Protein AF-0000000087012156 (afdb_homodimer)

Solvent-accessible surface area (backbone atoms only — not comparable to full-atom values): 13997 Å² total; per-residue (Å²): 129,71,68,71,39,79,45,79,26,64,70,59,45,52,51,49,52,50,48,36,59,78,67,62,57,62,62,68,62,81,28,44,45,40,32,32,31,38,58,63,88,65,85,57,46,56,46,69,44,71,67,55,70,70,51,35,71,73,74,39,78,65,60,53,34,34,41,38,32,29,43,91,54,43,68,73,46,50,62,53,53,46,44,36,53,53,50,53,48,51,62,28,49,40,60,83,67,62,77,73,52,59,84,79,46,69,67,59,78,45,41,65,61,53,27,52,57,46,25,66,73,76,89,129,72,68,72,40,78,44,80,24,65,70,58,45,52,50,48,51,51,50,37,62,77,67,63,58,62,62,69,63,82,27,44,45,40,31,32,30,37,59,64,87,66,86,59,47,56,47,68,45,72,65,56,71,70,50,34,71,73,76,40,76,65,60,50,35,34,42,36,34,28,42,90,55,44,70,75,47,50,62,53,53,46,44,36,54,52,51,54,51,50,63,27,49,40,60,83,68,62,78,72,52,58,84,79,46,70,66,58,79,44,42,65,61,52,28,53,58,47,26,67,71,76,89

Foldseek 3Di:
DDDKDKDFDVVLLVLLVLLCVVVVQQADCQQETEMEIEPDPDPDQKAKDADDPVVCVVPNRRHGIYIYGYCVRQVPDDLLVNLLRSLVRVQQAHNVRPHGDDCPPPVVVCSNVSSVVSSVVRD/DDDKDKDFDVVLLVLLVLLCVVVVQQADCQQETEMEIEPDPDPDQKAKDADPPVVCVVPNRRHGIYIYGYCVRQVPDDLLVNLLRSLVRVQQAHNVRPHGDDCPPPVVVCSNVSSVVSSVVRD

pLDDT: mean 94.99, std 5.59, range [52.38, 98.88]

InterPro domains:
  IPR043998 Putative phage metallopeptidase [PF18894] (5-113)

Structure (mmCIF, N/CA/C/O backbone):
data_AF-0000000087012156-model_v1
#
loop_
_entity.id
_entity.type
_entity.pdbx_description
1 polymer Metallopeptidase
#
loop_
_atom_site.group_PDB
_atom_site.id
_atom_site.type_symbol
_atom_site.label_atom_id
_atom_site.label_alt_id
_atom_site.label_comp_id
_atom_site.label_asym_id
_atom_site.label_entity_id
_atom_site.label_seq_id
_atom_site.pdbx_PDB_ins_code
_atom_site.Cartn_x
_atom_site.Cartn_y
_atom_site.Cartn_z
_atom_site.occupancy
_atom_site.B_iso_or_equiv
_atom_site.auth_seq_id
_atom_site.auth_comp_id
_atom_site.auth_asym_id
_atom_site.auth_atom_id
_atom_site.pdbx_PDB_model_num
ATOM 1 N N . MET A 1 1 ? 24 -2.994 2.131 1 52.38 1 MET A N 1
ATOM 2 C CA . MET A 1 1 ? 22.734 -3.707 1.981 1 52.38 1 MET A CA 1
ATOM 3 C C . MET A 1 1 ? 22.25 -3.66 0.535 1 52.38 1 MET A C 1
ATOM 5 O O . MET A 1 1 ? 22.328 -2.615 -0.115 1 52.38 1 MET A O 1
ATOM 9 N N . GLN A 1 2 ? 22.203 -4.797 -0.146 1 73.19 2 GLN A N 1
ATOM 10 C CA . GLN A 1 2 ? 21.906 -4.816 -1.576 1 73.19 2 GLN A CA 1
ATOM 11 C C . GLN A 1 2 ? 20.547 -4.203 -1.869 1 73.19 2 GLN A C 1
ATOM 13 O O . GLN A 1 2 ? 19.609 -4.336 -1.072 1 73.19 2 GLN A O 1
ATOM 18 N N . VAL A 1 3 ? 20.469 -3.248 -2.738 1 87.69 3 VAL A N 1
ATOM 19 C CA . VAL A 1 3 ? 19.297 -2.492 -3.133 1 87.69 3 VAL A CA 1
ATOM 20 C C . VAL A 1 3 ? 18.281 -3.42 -3.814 1 87.69 3 VAL A C 1
ATOM 22 O O . VAL A 1 3 ? 18.672 -4.262 -4.629 1 87.69 3 VAL A O 1
ATOM 25 N N . LEU A 1 4 ? 17 -3.357 -3.424 1 95.19 4 LEU A N 1
ATOM 26 C CA . LEU A 1 4 ? 15.922 -4.125 -4.039 1 95.19 4 LEU A CA 1
ATOM 27 C C . LEU A 1 4 ? 15.844 -3.854 -5.535 1 95.19 4 LEU A C 1
ATOM 29 O O . LEU A 1 4 ? 15.852 -2.695 -5.961 1 95.19 4 LEU A O 1
ATOM 33 N N . GLU A 1 5 ? 15.914 -4.887 -6.297 1 97.81 5 GLU A N 1
ATOM 34 C CA . GLU A 1 5 ? 15.727 -4.816 -7.742 1 97.81 5 GLU A CA 1
ATOM 35 C C . GLU A 1 5 ? 14.414 -5.461 -8.164 1 97.81 5 GLU A C 1
ATOM 37 O O . GLU A 1 5 ? 14.039 -6.516 -7.652 1 97.81 5 GLU A O 1
ATOM 42 N N . LEU A 1 6 ? 13.742 -4.797 -9.117 1 98.25 6 LEU A N 1
ATOM 43 C CA . LEU A 1 6 ? 12.445 -5.293 -9.57 1 98.25 6 LEU A CA 1
ATOM 44 C C . LEU A 1 6 ? 12.422 -5.438 -11.086 1 98.25 6 LEU A C 1
ATOM 46 O O . LEU A 1 6 ? 13.016 -4.621 -11.797 1 98.25 6 LEU A O 1
ATOM 50 N N . GLU A 1 7 ? 11.797 -6.406 -11.578 1 98.5 7 GLU A N 1
ATOM 51 C CA . GLU A 1 7 ? 11.516 -6.578 -13 1 98.5 7 GLU A CA 1
ATOM 52 C C . GLU A 1 7 ? 10.195 -7.305 -13.211 1 98.5 7 GLU A C 1
ATOM 54 O O . GLU A 1 7 ? 9.703 -7.988 -12.312 1 98.5 7 GLU A O 1
ATOM 59 N N . LYS A 1 8 ? 9.625 -7.16 -14.383 1 98.31 8 LYS A N 1
ATOM 60 C CA . LYS A 1 8 ? 8.438 -7.926 -14.742 1 98.31 8 LYS A CA 1
ATOM 61 C C . LYS A 1 8 ? 8.758 -9.414 -14.867 1 98.31 8 LYS A C 1
ATOM 63 O O . LYS A 1 8 ? 9.805 -9.781 -15.414 1 98.31 8 LYS A O 1
ATOM 68 N N . ALA A 1 9 ? 7.871 -10.227 -14.273 1 98.75 9 ALA A N 1
ATOM 69 C CA . ALA A 1 9 ? 8.055 -11.672 -14.344 1 98.75 9 ALA A CA 1
ATOM 70 C C . ALA A 1 9 ? 7.086 -12.305 -15.336 1 98.75 9 ALA A C 1
ATOM 72 O O . ALA A 1 9 ? 6.078 -12.891 -14.938 1 98.75 9 ALA A O 1
ATOM 73 N N . GLU A 1 10 ? 7.48 -12.344 -16.641 1 98.31 10 GLU A N 1
ATOM 74 C CA . GLU A 1 10 ? 6.598 -12.828 -17.688 1 98.31 10 GLU A CA 1
ATOM 75 C C . GLU A 1 10 ? 6.367 -14.328 -17.578 1 98.31 10 GLU A C 1
ATOM 77 O O . GLU A 1 10 ? 5.273 -14.82 -17.859 1 98.31 10 GLU A O 1
ATOM 82 N N . ASP A 1 11 ? 7.402 -15.039 -17.156 1 98.38 11 ASP A N 1
ATOM 83 C CA . ASP A 1 11 ? 7.262 -16.484 -16.984 1 98.38 11 ASP A CA 1
ATOM 84 C C . ASP A 1 11 ? 6.23 -16.812 -15.906 1 98.38 11 ASP A C 1
ATOM 86 O O . ASP A 1 11 ? 5.449 -17.75 -16.062 1 98.38 11 ASP A O 1
ATOM 90 N N . VAL A 1 12 ? 6.262 -16.047 -14.82 1 98.75 12 VAL A N 1
ATOM 91 C CA . VAL A 1 12 ? 5.316 -16.25 -13.727 1 98.75 12 VAL A CA 1
ATOM 92 C C . VAL A 1 12 ? 3.9 -15.922 -14.203 1 98.75 12 VAL A C 1
ATOM 94 O O . VAL A 1 12 ? 2.953 -16.641 -13.883 1 98.75 12 VAL A O 1
ATOM 97 N N . LYS A 1 13 ? 3.77 -14.859 -14.969 1 98.69 13 LYS A N 1
ATOM 98 C CA . LYS A 1 13 ? 2.475 -14.5 -15.531 1 98.69 13 LYS A CA 1
ATOM 99 C C . LYS A 1 13 ? 1.915 -15.633 -16.391 1 98.69 13 LYS A C 1
ATOM 101 O O . LYS A 1 13 ? 0.739 -15.984 -16.281 1 98.69 13 LYS A O 1
ATOM 106 N N . GLU A 1 14 ? 2.734 -16.188 -17.219 1 98.5 14 GLU A N 1
ATOM 107 C CA . GLU A 1 14 ? 2.307 -17.266 -18.109 1 98.5 14 GLU A CA 1
ATOM 108 C C . GLU A 1 14 ? 1.862 -18.484 -17.297 1 98.5 14 GLU A C 1
ATOM 110 O O . GLU A 1 14 ? 0.838 -19.094 -17.609 1 98.5 14 GLU A O 1
ATOM 115 N N . LEU A 1 15 ? 2.66 -18.812 -16.312 1 98.62 15 LEU A N 1
ATOM 116 C CA . LEU A 1 15 ? 2.293 -19.938 -15.461 1 98.62 15 LEU A CA 1
ATOM 117 C C . LEU A 1 15 ? 0.957 -19.688 -14.773 1 98.62 15 LEU A C 1
ATOM 119 O O . LEU A 1 15 ? 0.098 -20.562 -14.719 1 98.62 15 LEU A O 1
ATOM 123 N N . ALA A 1 16 ? 0.797 -18.484 -14.234 1 98.69 16 ALA A N 1
ATOM 124 C CA . ALA A 1 16 ? -0.447 -18.109 -13.57 1 98.69 16 ALA A CA 1
ATOM 125 C C . ALA A 1 16 ? -1.637 -18.234 -14.516 1 98.69 16 ALA A C 1
ATOM 127 O O . ALA A 1 16 ? -2.719 -18.672 -14.109 1 98.69 16 ALA A O 1
ATOM 128 N N . LEU A 1 17 ? -1.42 -17.812 -15.758 1 98.31 17 LEU A N 1
ATOM 129 C CA . LEU A 1 17 ? -2.465 -17.891 -16.766 1 98.31 17 LEU A CA 1
ATOM 130 C C . LEU A 1 17 ? -2.91 -19.344 -16.969 1 98.31 17 LEU A C 1
ATOM 132 O O . LEU A 1 17 ? -4.109 -19.625 -16.969 1 98.31 17 LEU A O 1
ATOM 136 N N . ARG A 1 18 ? -1.982 -20.25 -17.094 1 98.25 18 ARG A N 1
ATOM 137 C CA . ARG A 1 18 ? -2.293 -21.672 -17.297 1 98.25 18 ARG A CA 1
ATOM 138 C C . ARG A 1 18 ? -2.992 -22.25 -16.078 1 98.25 18 ARG A C 1
ATOM 140 O O . ARG A 1 18 ? -3.961 -23 -16.203 1 98.25 18 ARG A O 1
ATOM 147 N N . ILE A 1 19 ? -2.516 -21.875 -14.93 1 98.19 19 ILE A N 1
ATOM 148 C CA . ILE A 1 19 ? -3.121 -22.359 -13.695 1 98.19 19 ILE A CA 1
ATOM 149 C C . ILE A 1 19 ? -4.566 -21.891 -13.602 1 98.19 19 ILE A C 1
ATOM 151 O O . ILE A 1 19 ? -5.473 -22.672 -13.297 1 98.19 19 ILE A O 1
ATOM 155 N N . ASN A 1 20 ? -4.719 -20.625 -13.812 1 97.69 20 ASN A N 1
ATOM 156 C CA . ASN A 1 20 ? -6.047 -20.031 -13.789 1 97.69 20 ASN A CA 1
ATOM 157 C C . ASN A 1 20 ? -7.004 -20.734 -14.742 1 97.69 20 ASN A C 1
ATOM 159 O O . ASN A 1 20 ? -8.156 -21 -14.391 1 97.69 20 ASN A O 1
ATOM 163 N N . GLU A 1 21 ? -6.543 -21.094 -15.938 1 97.06 21 GLU A N 1
ATOM 164 C CA . GLU A 1 21 ? -7.336 -21.766 -16.953 1 97.06 21 GLU A CA 1
ATOM 165 C C . GLU A 1 21 ? -7.656 -23.203 -16.547 1 97.06 21 GLU A C 1
ATOM 167 O O . GLU A 1 21 ? -8.812 -23.625 -16.594 1 97.06 21 GLU A O 1
ATOM 172 N N . GLU A 1 22 ? -6.656 -23.922 -16.156 1 96.75 22 GLU A N 1
ATOM 173 C CA . GLU A 1 22 ? -6.812 -25.344 -15.82 1 96.75 22 GLU A CA 1
ATOM 174 C C . GLU A 1 22 ? -7.719 -25.531 -14.609 1 96.75 22 GLU A C 1
ATOM 176 O O . GLU A 1 22 ? -8.445 -26.516 -14.516 1 96.75 22 GLU A O 1
ATOM 181 N N . THR A 1 23 ? -7.691 -24.562 -13.688 1 95.56 23 THR A N 1
ATOM 182 C CA . THR A 1 23 ? -8.453 -24.719 -12.445 1 95.56 23 THR A CA 1
ATOM 183 C C . THR A 1 23 ? -9.766 -23.938 -12.523 1 95.56 23 THR A C 1
ATOM 185 O O . THR A 1 23 ? -10.594 -24.031 -11.617 1 95.56 23 THR A O 1
ATOM 188 N N . ASN A 1 24 ? -9.938 -23.078 -13.508 1 94.62 24 ASN A N 1
ATOM 189 C CA . ASN A 1 24 ? -11.117 -22.234 -13.672 1 94.62 24 ASN A CA 1
ATOM 190 C C . ASN A 1 24 ? -11.328 -21.328 -12.461 1 94.62 24 ASN A C 1
ATOM 192 O O . ASN A 1 24 ? -12.438 -21.25 -11.93 1 94.62 24 ASN A O 1
ATOM 196 N N . MET A 1 25 ? -10.305 -20.734 -12.039 1 93.44 25 MET A N 1
ATOM 197 C CA . MET A 1 25 ? -10.375 -19.875 -10.867 1 93.44 25 MET A CA 1
ATOM 198 C C . MET A 1 25 ? -11.156 -18.594 -11.164 1 93.44 25 MET A C 1
ATOM 200 O O . MET A 1 25 ? -11.711 -17.969 -10.258 1 93.44 25 MET A O 1
ATOM 204 N N . GLY A 1 26 ? -11.117 -18.156 -12.344 1 95.31 26 GLY A N 1
ATOM 205 C CA . GLY A 1 26 ? -11.898 -17 -12.734 1 95.31 26 GLY A CA 1
ATOM 206 C C . GLY A 1 26 ? -11.258 -15.68 -12.344 1 95.31 26 GLY A C 1
ATOM 207 O O . GLY A 1 26 ? -11.938 -14.664 -12.195 1 95.31 26 GLY A O 1
ATOM 208 N N . ILE A 1 27 ? -9.984 -15.648 -12.148 1 95.75 27 ILE A N 1
ATOM 209 C CA . ILE A 1 27 ? -9.25 -14.453 -11.75 1 95.75 27 ILE A CA 1
ATOM 210 C C . ILE A 1 27 ? -8.93 -13.609 -12.984 1 95.75 27 ILE A C 1
ATOM 212 O O . ILE A 1 27 ? -8.5 -14.148 -14.016 1 95.75 27 ILE A O 1
ATOM 216 N N . ASP A 1 28 ? -9.242 -12.352 -12.906 1 96.56 28 ASP A N 1
ATOM 217 C CA . ASP A 1 28 ? -8.859 -11.438 -13.977 1 96.56 28 ASP A CA 1
ATOM 218 C C . ASP A 1 28 ? -7.375 -11.078 -13.883 1 96.56 28 ASP A C 1
ATOM 220 O O . ASP A 1 28 ? -7.004 -10.141 -13.18 1 96.56 28 ASP A O 1
ATOM 224 N N . LEU A 1 29 ? -6.555 -11.742 -14.625 1 97.25 29 LEU A N 1
ATOM 225 C CA . LEU A 1 29 ? -5.105 -11.602 -14.523 1 97.25 29 LEU A CA 1
ATOM 226 C C . LEU A 1 29 ? -4.66 -10.242 -15.062 1 97.25 29 LEU A C 1
ATOM 228 O O . LEU A 1 29 ? -3.533 -9.812 -14.812 1 97.25 29 LEU A O 1
ATOM 232 N N . ASN A 1 30 ? -5.551 -9.539 -15.773 1 95.88 30 ASN A N 1
ATOM 233 C CA . ASN A 1 30 ? -5.211 -8.219 -16.281 1 95.88 30 ASN A CA 1
ATOM 234 C C . ASN A 1 30 ? -5.109 -7.195 -15.156 1 95.88 30 ASN A C 1
ATOM 236 O O . ASN A 1 30 ? -4.551 -6.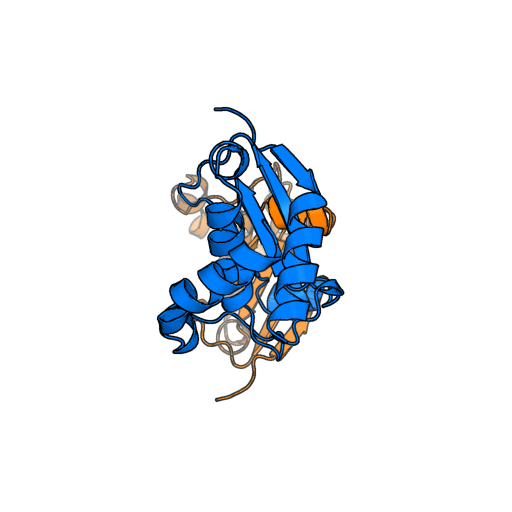113 -15.336 1 95.88 30 ASN A O 1
ATOM 240 N N . LYS A 1 31 ? -5.609 -7.539 -14.008 1 96.38 31 LYS A N 1
ATOM 241 C CA . LYS A 1 31 ? -5.574 -6.648 -12.852 1 96.38 31 LYS A CA 1
ATOM 242 C C . LYS A 1 31 ? -4.414 -7 -11.922 1 96.38 31 LYS A C 1
ATOM 244 O O . LYS A 1 31 ? -4.336 -6.492 -10.805 1 96.38 31 LYS A O 1
ATOM 249 N N . ILE A 1 32 ? -3.586 -7.906 -12.359 1 97.88 32 ILE A N 1
ATOM 250 C CA . ILE A 1 32 ? -2.459 -8.375 -11.562 1 97.88 32 ILE A CA 1
ATOM 251 C C . ILE A 1 32 ? -1.153 -8.109 -12.305 1 97.88 32 ILE A C 1
ATOM 253 O O . ILE A 1 32 ? -1.031 -8.438 -13.492 1 97.88 32 ILE A O 1
ATOM 257 N N . VAL A 1 33 ? -0.257 -7.527 -11.633 1 98.5 33 VAL A N 1
ATOM 258 C CA . VAL A 1 33 ? 1.096 -7.418 -12.172 1 98.5 33 VAL A CA 1
ATOM 259 C C . VAL A 1 33 ? 2 -8.453 -11.508 1 98.5 33 VAL A C 1
ATOM 261 O O . VAL A 1 33 ? 1.937 -8.664 -10.297 1 98.5 33 VAL A O 1
ATOM 264 N N . PHE A 1 34 ? 2.781 -9.109 -12.289 1 98.88 34 PHE A N 1
ATOM 265 C CA . PHE A 1 34 ? 3.713 -10.117 -11.781 1 98.88 34 PHE A CA 1
ATOM 266 C C . PHE A 1 34 ? 5.141 -9.57 -11.781 1 98.88 34 PHE A C 1
ATOM 268 O O . PHE A 1 34 ? 5.648 -9.141 -12.82 1 98.88 34 PHE A O 1
ATOM 275 N N . LEU A 1 35 ? 5.73 -9.641 -10.594 1 98.88 35 LEU A N 1
ATOM 276 C CA . LEU A 1 35 ? 7.07 -9.086 -10.453 1 98.88 35 LEU A CA 1
ATOM 277 C C . LEU A 1 35 ? 8.039 -10.133 -9.906 1 98.88 35 LEU A C 1
ATOM 279 O O . LEU A 1 35 ? 7.629 -11.055 -9.203 1 98.88 35 LEU A O 1
ATOM 283 N N . ARG A 1 36 ? 9.297 -9.953 -10.336 1 98.81 36 ARG A N 1
ATOM 284 C CA . ARG A 1 36 ? 10.43 -10.672 -9.773 1 98.81 36 ARG A CA 1
ATOM 285 C C . ARG A 1 36 ? 11.375 -9.719 -9.047 1 98.81 36 ARG A C 1
ATOM 287 O O . ARG A 1 36 ? 11.719 -8.664 -9.562 1 98.81 36 ARG A O 1
ATOM 294 N N . SER A 1 37 ? 11.641 -10.031 -7.816 1 98.31 37 SER A N 1
ATOM 295 C CA . SER A 1 37 ? 12.539 -9.172 -7.051 1 98.31 37 SER A CA 1
ATOM 296 C C . SER A 1 37 ? 13.867 -9.867 -6.77 1 98.31 37 SER A C 1
ATOM 298 O O . SER A 1 37 ? 13.914 -11.094 -6.641 1 98.31 37 SER A O 1
ATOM 300 N N . LYS A 1 38 ? 14.93 -9.07 -6.691 1 98 38 LYS A N 1
ATOM 301 C CA . LYS A 1 38 ? 16.266 -9.477 -6.25 1 98 38 LYS A CA 1
ATOM 302 C C . LYS A 1 38 ? 16.734 -8.641 -5.062 1 98 38 LYS A C 1
ATOM 304 O O . LYS A 1 38 ? 16.438 -7.449 -4.984 1 98 38 LYS A O 1
ATOM 309 N N . ASN A 1 39 ? 17.422 -9.227 -4.164 1 96.88 39 ASN A N 1
ATOM 310 C CA . ASN A 1 39 ? 17.938 -8.57 -2.967 1 96.88 39 ASN A CA 1
ATOM 311 C C . ASN A 1 39 ? 16.797 -8.133 -2.041 1 96.88 39 ASN A C 1
ATOM 313 O O . ASN A 1 39 ? 16.859 -7.055 -1.45 1 96.88 39 ASN A O 1
ATOM 317 N N . SER A 1 40 ? 15.727 -8.984 -2.1 1 94.88 40 SER A N 1
ATOM 318 C CA . SER A 1 40 ? 14.609 -8.734 -1.191 1 94.88 40 SER A CA 1
ATOM 319 C C . SER A 1 40 ? 14.938 -9.203 0.224 1 94.88 40 SER A C 1
ATOM 321 O O . SER A 1 40 ? 15.602 -10.227 0.41 1 94.88 40 SER A O 1
ATOM 323 N N . LYS A 1 41 ? 14.445 -8.508 1.179 1 92.81 41 LYS A N 1
ATOM 324 C CA . LYS A 1 41 ? 14.695 -8.836 2.578 1 92.81 41 LYS A CA 1
ATOM 325 C C . LYS A 1 41 ? 13.625 -9.789 3.115 1 92.81 41 LYS A C 1
ATOM 327 O O . LYS A 1 41 ? 13.766 -10.32 4.219 1 92.81 41 LYS A O 1
ATOM 332 N N . THR A 1 42 ? 12.617 -10.062 2.316 1 94.25 42 THR A N 1
ATOM 333 C CA . THR A 1 42 ? 11.531 -10.93 2.777 1 94.25 42 THR A CA 1
ATOM 334 C C . THR A 1 42 ? 11.977 -12.391 2.803 1 94.25 42 THR A C 1
ATOM 336 O O . THR A 1 42 ? 12.812 -12.805 1.999 1 94.25 42 THR A O 1
ATOM 339 N N . THR A 1 43 ? 11.344 -13.055 3.727 1 96.25 43 THR A N 1
ATOM 340 C CA . THR A 1 43 ? 11.641 -14.477 3.809 1 96.25 43 THR A CA 1
ATOM 341 C C . THR A 1 43 ? 10.688 -15.281 2.932 1 96.25 43 THR A C 1
ATOM 343 O O . THR A 1 43 ? 10.922 -16.469 2.668 1 96.25 43 THR A O 1
ATOM 346 N N . ALA A 1 44 ? 9.703 -14.695 2.412 1 97.25 44 ALA A N 1
ATOM 347 C CA . ALA A 1 44 ? 8.719 -15.398 1.588 1 97.25 44 ALA A CA 1
ATOM 348 C C . ALA A 1 44 ? 9.305 -15.758 0.224 1 97.25 44 ALA A C 1
ATOM 350 O O . ALA A 1 44 ? 10.172 -15.047 -0.289 1 97.25 44 ALA A O 1
ATOM 351 N N . ILE A 1 45 ? 8.859 -16.859 -0.317 1 98.56 45 ILE A N 1
ATOM 352 C CA . ILE A 1 45 ? 9.219 -17.25 -1.674 1 98.56 45 ILE A CA 1
ATOM 353 C C . I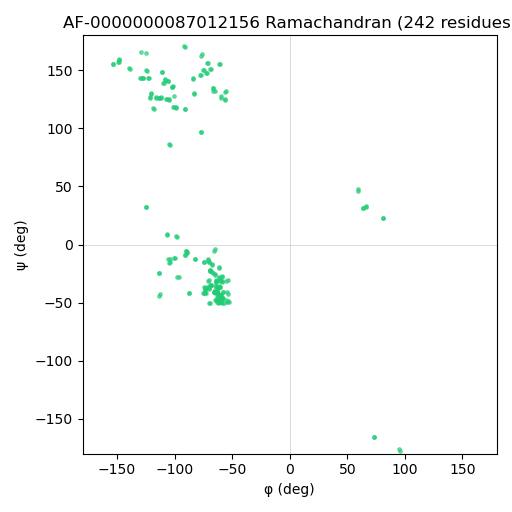LE A 1 45 ? 8.453 -16.391 -2.682 1 98.56 45 ILE A C 1
ATOM 355 O O . ILE A 1 45 ? 9 -15.984 -3.707 1 98.56 45 ILE A O 1
ATOM 359 N N . ALA A 1 46 ? 7.246 -16.172 -2.402 1 98.62 46 ALA A N 1
ATOM 360 C CA . ALA A 1 46 ? 6.328 -15.344 -3.178 1 98.62 46 ALA A CA 1
ATOM 361 C C . ALA A 1 46 ? 5.297 -14.68 -2.271 1 98.62 46 ALA A C 1
ATOM 363 O O . ALA A 1 46 ? 5.086 -15.109 -1.137 1 98.62 46 ALA A O 1
ATOM 364 N N . ARG A 1 47 ? 4.781 -13.602 -2.789 1 97.62 47 ARG A N 1
ATOM 365 C CA . ARG A 1 47 ? 3.752 -12.93 -1.999 1 97.62 47 ARG A CA 1
ATOM 366 C C . ARG A 1 47 ? 2.807 -12.133 -2.893 1 97.62 47 ARG A C 1
ATOM 368 O O . ARG A 1 47 ? 3.189 -11.703 -3.984 1 97.62 47 ARG A O 1
ATOM 375 N N . THR A 1 48 ? 1.651 -11.953 -2.383 1 97.81 48 THR A N 1
ATOM 376 C CA . THR A 1 48 ? 0.636 -11.133 -3.033 1 97.81 48 THR A CA 1
ATOM 377 C C . THR A 1 48 ? 0.461 -9.805 -2.301 1 97.81 48 THR A C 1
ATOM 379 O O . THR A 1 48 ? 0.233 -9.781 -1.089 1 97.81 48 THR A O 1
ATOM 382 N N . LEU A 1 49 ? 0.595 -8.727 -3.035 1 96 49 LEU A N 1
ATOM 383 C CA . LEU A 1 49 ? 0.385 -7.391 -2.492 1 96 49 LEU A CA 1
ATOM 384 C C . LEU A 1 49 ? -0.902 -6.777 -3.035 1 96 49 LEU A C 1
ATOM 386 O O . LEU A 1 49 ? -1.229 -6.953 -4.211 1 96 49 LEU A O 1
ATOM 390 N N . THR A 1 50 ? -1.63 -6.055 -2.229 1 93.88 50 THR A N 1
ATOM 391 C CA . THR A 1 50 ? -2.814 -5.312 -2.641 1 93.88 50 THR A CA 1
ATOM 392 C C . THR A 1 50 ? -2.74 -3.865 -2.16 1 93.88 50 THR A C 1
ATOM 394 O O . THR A 1 50 ? -1.897 -3.525 -1.327 1 93.88 50 THR A O 1
ATOM 397 N N . LEU A 1 51 ? -3.598 -3.039 -2.709 1 88.44 51 LEU A N 1
ATOM 398 C CA . LEU A 1 51 ? -3.637 -1.627 -2.342 1 88.44 51 LEU A CA 1
ATOM 399 C C . LEU A 1 51 ? -4.785 -1.348 -1.38 1 88.44 51 LEU A C 1
ATOM 401 O O . LEU A 1 51 ? -5.906 -1.814 -1.595 1 88.44 51 LEU A O 1
ATOM 405 N N . PRO A 1 52 ? -4.523 -0.569 -0.361 1 89.88 52 PRO A N 1
ATOM 406 C CA . PRO A 1 52 ? -5.648 -0.089 0.446 1 89.88 52 PRO A CA 1
ATOM 407 C C . PRO A 1 52 ? -6.633 0.759 -0.358 1 89.88 52 PRO A C 1
ATOM 409 O O . PRO A 1 52 ? -6.273 1.292 -1.412 1 89.88 52 PRO A O 1
ATOM 412 N N . PRO A 1 53 ? -7.852 0.81 0.102 1 92.75 53 PRO A N 1
ATOM 413 C CA . PRO A 1 53 ? -8.875 1.564 -0.631 1 92.75 53 PRO A CA 1
ATOM 414 C C . PRO A 1 53 ? -8.453 3.008 -0.903 1 92.75 53 PRO A C 1
ATOM 416 O O . PRO A 1 53 ? -8.828 3.578 -1.933 1 92.75 53 PRO A O 1
ATOM 419 N N . GLN A 1 54 ? -7.652 3.602 -0.04 1 95.75 54 GLN A N 1
ATOM 420 C CA . GLN A 1 54 ? -7.203 4.977 -0.228 1 95.75 54 GLN A CA 1
ATOM 421 C C . GLN A 1 54 ? -6.359 5.109 -1.493 1 95.75 54 GLN A C 1
ATOM 423 O O . GLN A 1 54 ? -6.547 6.047 -2.273 1 95.75 54 GLN A O 1
ATOM 428 N N . TRP A 1 55 ? -5.551 4.184 -1.71 1 95.06 55 TRP A N 1
ATOM 429 C CA . TRP A 1 55 ? -4.688 4.207 -2.887 1 95.06 55 TRP A CA 1
ATOM 430 C C . TRP A 1 55 ? -5.484 3.9 -4.152 1 95.06 55 TRP A C 1
ATOM 432 O O . TRP A 1 55 ? -5.227 4.473 -5.211 1 95.06 55 TRP A O 1
ATOM 442 N N . ARG A 1 56 ? -6.422 3.02 -4.078 1 93.5 56 ARG A N 1
ATOM 443 C CA . ARG A 1 56 ? -7.27 2.736 -5.23 1 93.5 56 ARG A CA 1
ATOM 444 C C . ARG A 1 56 ? -8.07 3.969 -5.637 1 93.5 56 ARG A C 1
ATOM 446 O O . ARG A 1 56 ? -8.281 4.215 -6.824 1 93.5 56 ARG A O 1
ATOM 453 N N . TYR A 1 57 ? -8.477 4.672 -4.637 1 95.56 57 TYR A N 1
ATOM 454 C CA . TYR A 1 57 ? -9.195 5.918 -4.875 1 95.56 57 TYR A CA 1
ATOM 455 C C . TYR A 1 57 ? -8.328 6.906 -5.645 1 95.56 57 TYR A C 1
ATOM 457 O O . TYR A 1 57 ? -8.82 7.605 -6.535 1 95.56 57 TYR A O 1
ATOM 465 N N . VAL A 1 58 ? -7.02 6.934 -5.359 1 95.69 58 VAL A N 1
ATOM 466 C CA . VAL A 1 58 ? -6.102 7.93 -5.906 1 95.69 58 VAL A CA 1
ATOM 467 C C . VAL A 1 58 ? -5.562 7.453 -7.254 1 95.69 58 VAL A C 1
ATOM 469 O O . VAL A 1 58 ? -5.496 8.227 -8.211 1 95.69 58 VAL A O 1
ATOM 472 N N . LEU A 1 59 ? -5.23 6.207 -7.379 1 92.94 59 LEU A N 1
ATOM 473 C CA . LEU A 1 59 ? -4.48 5.723 -8.531 1 92.94 59 LEU A CA 1
ATOM 474 C C . LEU A 1 59 ? -5.387 4.969 -9.5 1 92.94 59 LEU A C 1
ATOM 476 O O . LEU A 1 59 ? -5.02 4.746 -10.656 1 92.94 59 LEU A O 1
ATOM 480 N N . GLY A 1 60 ? -6.547 4.652 -9.102 1 91.06 60 GLY A N 1
ATOM 481 C CA . GLY A 1 60 ? -7.469 3.867 -9.906 1 91.06 60 GLY A CA 1
ATOM 482 C C . GLY A 1 60 ? -7.422 2.385 -9.586 1 91.06 60 GLY A C 1
ATOM 483 O O . GLY A 1 60 ? -6.75 1.968 -8.641 1 91.06 60 GLY A O 1
ATOM 484 N N . ASP A 1 61 ? -8.219 1.693 -10.398 1 89.19 61 ASP A N 1
ATOM 485 C CA . ASP A 1 61 ? -8.383 0.277 -10.086 1 89.19 61 ASP A CA 1
ATOM 486 C C . ASP A 1 61 ? -8.031 -0.596 -11.289 1 89.19 61 ASP A C 1
ATOM 488 O O . ASP A 1 61 ? -8.602 -1.678 -11.461 1 89.19 61 ASP A O 1
ATOM 492 N N . ASN A 1 62 ? -7.066 -0.085 -12.078 1 92.06 62 ASN A N 1
ATOM 493 C CA . ASN A 1 62 ? -6.637 -0.893 -13.211 1 92.06 62 ASN A CA 1
ATOM 494 C C . ASN A 1 62 ? -5.781 -2.074 -12.766 1 92.06 62 ASN A C 1
ATOM 496 O O . ASN A 1 62 ? -5.867 -3.16 -13.344 1 92.06 62 ASN A O 1
ATOM 500 N N . VAL A 1 63 ? -4.918 -1.83 -11.781 1 94.56 63 VAL A N 1
ATOM 501 C CA . VAL A 1 63 ? -4.113 -2.871 -11.148 1 94.56 63 VAL A CA 1
ATOM 502 C C . VAL A 1 63 ? -4.5 -3.002 -9.68 1 94.56 63 VAL A C 1
ATOM 504 O O . VAL A 1 63 ? -4.449 -2.023 -8.93 1 94.56 63 VAL A O 1
ATOM 507 N N . LEU A 1 64 ? -4.801 -4.184 -9.328 1 95.44 64 LEU A N 1
ATOM 508 C CA . LEU A 1 64 ? -5.316 -4.387 -7.977 1 95.44 64 LEU A CA 1
ATOM 509 C C . LEU A 1 64 ? -4.336 -5.199 -7.137 1 95.44 64 LEU A C 1
ATOM 511 O O . LEU A 1 64 ? -4.324 -5.09 -5.91 1 95.44 64 LEU A O 1
ATOM 515 N N . TYR A 1 65 ? -3.52 -5.969 -7.859 1 97.31 65 TYR A N 1
ATOM 516 C CA . TYR A 1 65 ? -2.635 -6.879 -7.145 1 97.31 65 TYR A CA 1
ATOM 517 C C . TYR A 1 65 ? -1.251 -6.91 -7.785 1 97.31 65 TYR A C 1
ATOM 519 O O . TYR A 1 65 ? -1.104 -6.617 -8.977 1 97.31 65 TYR A O 1
ATOM 527 N N . ILE A 1 66 ? -0.366 -7.18 -6.957 1 98.12 66 ILE A N 1
ATOM 528 C CA . ILE A 1 66 ? 0.955 -7.598 -7.41 1 98.12 66 ILE A CA 1
ATOM 529 C C . ILE A 1 66 ? 1.28 -8.977 -6.844 1 98.12 66 ILE A C 1
ATOM 531 O O . ILE A 1 66 ? 1.093 -9.227 -5.648 1 98.12 66 ILE A O 1
ATOM 535 N N . ILE A 1 67 ? 1.62 -9.859 -7.688 1 98.69 67 ILE A N 1
ATOM 536 C CA . ILE A 1 67 ? 2.264 -11.086 -7.223 1 98.69 67 ILE A CA 1
ATOM 537 C C . ILE A 1 67 ? 3.771 -10.992 -7.457 1 98.69 67 ILE A C 1
ATOM 539 O O . ILE A 1 67 ? 4.223 -10.859 -8.594 1 98.69 67 ILE A O 1
ATOM 543 N N . GLU A 1 68 ? 4.473 -11.062 -6.348 1 98.75 68 GLU A N 1
ATOM 544 C CA . GLU A 1 68 ? 5.922 -10.914 -6.375 1 98.75 68 GLU A CA 1
ATOM 545 C C . GLU A 1 68 ? 6.617 -12.227 -6.031 1 98.75 68 GLU A C 1
ATOM 547 O O . GLU A 1 68 ? 6.312 -12.852 -5.012 1 98.75 68 GLU A O 1
ATOM 552 N N . VAL A 1 69 ? 7.508 -12.648 -6.91 1 98.88 69 VAL A N 1
ATOM 553 C CA . VAL A 1 69 ? 8.375 -13.781 -6.582 1 98.88 69 VAL A CA 1
ATOM 554 C C . VAL A 1 69 ? 9.781 -13.289 -6.285 1 98.88 69 VAL A C 1
ATOM 556 O O . VAL A 1 69 ? 10.273 -12.359 -6.938 1 98.88 69 VAL A O 1
ATOM 559 N N . VAL A 1 70 ? 10.375 -13.922 -5.273 1 98.62 70 VAL A N 1
ATOM 560 C CA . VAL A 1 70 ? 11.742 -13.57 -4.902 1 98.62 70 VAL A CA 1
ATOM 561 C C . VAL A 1 70 ? 12.734 -14.453 -5.66 1 98.62 70 VAL A C 1
ATOM 563 O O . VAL A 1 70 ? 12.797 -15.664 -5.426 1 98.62 70 VAL A O 1
ATOM 566 N N . SER A 1 71 ? 13.492 -13.844 -6.434 1 98.5 71 SER A N 1
ATOM 567 C CA . SER A 1 71 ? 14.352 -14.531 -7.395 1 98.5 71 SER A CA 1
ATOM 568 C C . SER A 1 71 ? 15.234 -15.562 -6.699 1 98.5 71 SER A C 1
ATOM 570 O O . SER A 1 71 ? 15.273 -16.734 -7.109 1 98.5 71 SER A O 1
ATOM 572 N N . GLU A 1 72 ? 15.898 -15.227 -5.656 1 98.12 72 GLU A N 1
ATOM 573 C CA . GLU A 1 72 ? 16.875 -16.062 -4.965 1 98.12 72 GLU A CA 1
ATOM 574 C C . GLU A 1 72 ? 16.219 -17.344 -4.43 1 98.12 72 GLU A C 1
ATOM 576 O O . GLU A 1 72 ? 16.891 -18.359 -4.227 1 98.12 72 GLU A O 1
ATOM 581 N N . LYS A 1 73 ? 14.914 -17.328 -4.293 1 98.5 73 LYS A N 1
ATOM 582 C CA . LYS A 1 73 ? 14.203 -18.469 -3.703 1 98.5 73 LYS A CA 1
ATOM 583 C C . LYS A 1 73 ? 13.328 -19.172 -4.738 1 98.5 73 LYS A C 1
ATOM 585 O O . LYS A 1 73 ? 13.352 -20.391 -4.84 1 98.5 73 LYS A O 1
ATOM 590 N N . TYR A 1 74 ? 12.695 -18.438 -5.473 1 98.81 74 TYR A N 1
ATOM 591 C CA . TYR A 1 74 ? 11.727 -18.969 -6.422 1 98.81 74 TYR A CA 1
ATOM 592 C C . TYR A 1 74 ? 12.43 -19.641 -7.602 1 98.81 74 TYR A C 1
ATOM 594 O O . TYR A 1 74 ? 12.008 -20.703 -8.055 1 98.81 74 TYR A O 1
ATOM 602 N N . ASP A 1 75 ? 13.477 -19.031 -8.086 1 98.25 75 ASP A N 1
ATOM 603 C CA . ASP A 1 75 ? 14.039 -19.438 -9.367 1 98.25 75 ASP A CA 1
ATOM 604 C C . ASP A 1 75 ? 14.688 -20.812 -9.266 1 98.25 75 ASP A C 1
ATOM 606 O O . ASP A 1 75 ? 14.82 -21.531 -10.266 1 98.25 75 ASP A O 1
ATOM 610 N N . LYS A 1 76 ? 15.047 -21.219 -8.141 1 97.88 76 LYS A N 1
ATOM 611 C CA . LYS A 1 76 ? 15.727 -22.5 -7.984 1 97.88 76 LYS A CA 1
ATOM 612 C C . LYS A 1 76 ? 14.727 -23.641 -7.777 1 97.88 76 LYS A C 1
ATOM 614 O O . LYS A 1 76 ? 15.109 -24.812 -7.727 1 97.88 76 LYS A O 1
ATOM 619 N N . LEU A 1 77 ? 13.508 -23.312 -7.652 1 98.38 77 LEU A N 1
ATOM 620 C CA . LEU A 1 77 ? 12.484 -24.328 -7.418 1 98.38 77 LEU A CA 1
ATOM 621 C C . LEU A 1 77 ? 12.289 -25.203 -8.656 1 98.38 77 LEU A C 1
ATOM 623 O O . LEU A 1 77 ? 12.453 -24.734 -9.781 1 98.38 77 LEU A O 1
ATOM 627 N N . GLU A 1 78 ? 11.898 -26.406 -8.352 1 97.88 78 GLU A N 1
ATOM 628 C CA . GLU A 1 78 ? 11.477 -27.281 -9.438 1 97.88 78 GLU A CA 1
ATOM 629 C C . GLU A 1 78 ? 10.086 -26.906 -9.938 1 97.88 78 GLU A C 1
ATOM 631 O O . GLU A 1 78 ? 9.336 -26.219 -9.25 1 97.88 78 GLU A O 1
ATOM 636 N N . CYS A 1 79 ? 9.82 -27.406 -11.062 1 97.94 79 CYS A N 1
ATOM 637 C CA . CYS A 1 79 ? 8.578 -27.047 -11.75 1 97.94 79 CYS A CA 1
ATOM 638 C C . CYS A 1 79 ? 7.371 -27.281 -10.844 1 97.94 79 CYS A C 1
ATOM 640 O O . CYS A 1 79 ? 6.527 -26.391 -10.688 1 97.94 79 CYS A O 1
ATOM 642 N N . SER A 1 80 ? 7.336 -28.438 -10.266 1 98.06 80 SER A N 1
ATOM 643 C CA . SER A 1 80 ? 6.188 -28.766 -9.43 1 98.06 80 SER A CA 1
ATOM 644 C C . SER A 1 80 ? 6.051 -27.797 -8.258 1 98.06 80 SER A C 1
ATOM 646 O O . SER A 1 80 ? 4.941 -27.422 -7.891 1 98.06 80 SER A O 1
ATOM 648 N N . ASP A 1 81 ? 7.129 -27.359 -7.695 1 98.25 81 ASP A N 1
ATOM 649 C CA . ASP A 1 81 ? 7.121 -26.438 -6.57 1 98.25 81 ASP A CA 1
ATOM 650 C C . ASP A 1 81 ? 6.703 -25.031 -7.016 1 98.25 81 ASP A C 1
ATOM 652 O O . ASP A 1 81 ? 6.012 -24.328 -6.285 1 98.25 81 ASP A O 1
ATOM 656 N N . LYS A 1 82 ? 7.133 -24.656 -8.203 1 98.62 82 LYS A N 1
ATOM 657 C CA . LYS A 1 82 ? 6.699 -23.375 -8.758 1 98.62 82 LYS A CA 1
ATOM 658 C C . LYS A 1 82 ? 5.188 -23.359 -8.969 1 98.62 82 LYS A C 1
ATOM 660 O O . LYS A 1 82 ? 4.527 -22.359 -8.641 1 98.62 82 LYS A O 1
ATOM 665 N N . VAL A 1 83 ? 4.684 -24.453 -9.445 1 98.5 83 VAL A N 1
ATOM 666 C CA . VAL A 1 83 ? 3.242 -24.562 -9.656 1 98.5 83 VAL A CA 1
ATOM 667 C C . VAL A 1 83 ? 2.514 -24.406 -8.32 1 98.5 83 VAL A C 1
ATOM 669 O O . VAL A 1 83 ? 1.523 -23.688 -8.227 1 98.5 83 VAL A O 1
ATOM 672 N N . PHE A 1 84 ? 3.068 -25.062 -7.348 1 98.06 84 PHE A N 1
ATOM 673 C CA . PHE A 1 84 ? 2.467 -24.984 -6.023 1 98.06 84 PHE A CA 1
ATOM 674 C C . PHE A 1 84 ? 2.469 -23.547 -5.508 1 98.06 84 PHE A C 1
ATOM 676 O O . PHE A 1 84 ? 1.436 -23.031 -5.07 1 98.06 84 PHE A O 1
ATOM 683 N N . VAL A 1 85 ? 3.586 -22.859 -5.562 1 98.38 85 VAL A N 1
ATOM 684 C CA . VAL A 1 85 ? 3.779 -21.516 -5.008 1 98.38 85 VAL A CA 1
ATOM 685 C C . VAL A 1 85 ? 2.854 -20.531 -5.707 1 98.38 85 VAL A C 1
ATOM 687 O O . VAL A 1 85 ? 2.164 -19.75 -5.055 1 98.38 85 VAL A O 1
ATOM 690 N N . ILE A 1 86 ? 2.791 -20.547 -7.035 1 98.56 86 ILE A N 1
ATOM 691 C CA . ILE A 1 86 ? 1.988 -19.594 -7.789 1 98.56 86 ILE A CA 1
ATOM 692 C C . ILE A 1 86 ? 0.504 -19.891 -7.586 1 98.56 86 ILE A C 1
ATOM 694 O O . ILE A 1 86 ? -0.307 -18.969 -7.461 1 98.56 86 ILE A O 1
ATOM 698 N N . THR A 1 87 ? 0.156 -21.172 -7.508 1 97.75 87 THR A N 1
ATOM 699 C CA . THR A 1 87 ? -1.226 -21.547 -7.215 1 97.75 87 THR A CA 1
ATOM 700 C C . THR A 1 87 ? -1.657 -20.984 -5.863 1 97.75 87 THR A C 1
ATOM 702 O O . THR A 1 87 ? -2.742 -20.406 -5.742 1 97.75 87 THR A O 1
ATOM 705 N N . HIS A 1 88 ? -0.775 -21.125 -4.949 1 97.31 88 HIS A N 1
ATOM 706 C CA . HIS A 1 88 ? -1.007 -20.625 -3.602 1 97.31 88 HIS A CA 1
ATOM 707 C C . HIS A 1 88 ? -1.271 -19.125 -3.617 1 97.31 88 HIS A C 1
ATOM 709 O O . HIS A 1 88 ? -2.262 -18.656 -3.053 1 97.31 88 HIS A O 1
ATOM 715 N N . GLU A 1 89 ? -0.404 -18.328 -4.285 1 97.62 89 GLU A N 1
ATOM 716 C CA . GLU A 1 89 ? -0.554 -16.875 -4.359 1 97.62 89 GLU A CA 1
ATOM 717 C C . GLU A 1 89 ? -1.854 -16.484 -5.059 1 97.62 89 GLU A C 1
ATOM 719 O O . GLU A 1 89 ? -2.551 -15.57 -4.621 1 97.62 89 GLU A O 1
ATOM 724 N N . LEU A 1 90 ? -2.221 -17.234 -6.047 1 97.19 90 LEU A N 1
ATOM 725 C CA . LEU A 1 90 ? -3.457 -16.953 -6.77 1 97.19 90 LEU A CA 1
ATOM 726 C C . LEU A 1 90 ? -4.676 -17.219 -5.895 1 97.19 90 LEU A C 1
ATOM 728 O O . LEU A 1 90 ? -5.68 -16.516 -5.992 1 97.19 90 LEU A O 1
ATOM 732 N N . MET A 1 91 ? -4.531 -18.188 -5.105 1 95.75 91 MET A N 1
ATOM 733 C CA . MET A 1 91 ? -5.656 -18.578 -4.258 1 95.75 91 MET A CA 1
ATOM 734 C C . MET A 1 91 ? -5.996 -17.469 -3.262 1 95.75 91 MET A C 1
ATOM 736 O O . MET A 1 91 ? -7.125 -17.391 -2.773 1 95.75 91 MET A O 1
ATOM 740 N N . HIS A 1 92 ? -5.066 -16.641 -2.906 1 96.94 92 HIS A N 1
ATOM 741 C CA . HIS A 1 92 ? -5.309 -15.523 -2.01 1 96.94 92 HIS A CA 1
ATOM 742 C C . HIS A 1 92 ? -6.215 -14.484 -2.658 1 96.94 92 HIS A C 1
ATOM 744 O O . HIS A 1 92 ? -6.82 -13.656 -1.966 1 96.94 92 HIS A O 1
ATOM 750 N N . ILE A 1 93 ? -6.391 -14.492 -3.938 1 96.5 9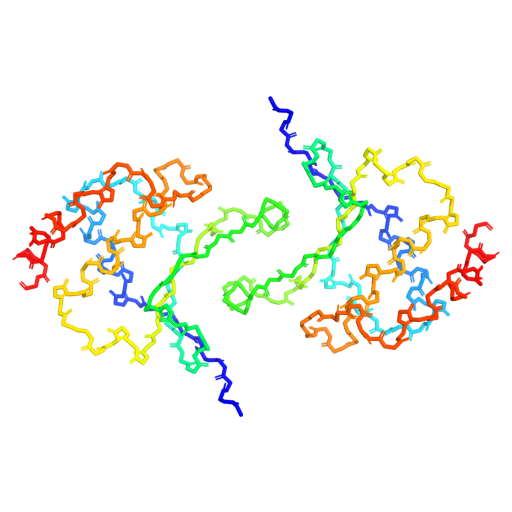3 ILE A N 1
ATOM 751 C CA . ILE A 1 93 ? -7.164 -13.492 -4.668 1 96.5 93 ILE A CA 1
ATOM 752 C C . ILE A 1 93 ? -8.562 -14.023 -4.949 1 96.5 93 ILE A C 1
ATOM 754 O O . ILE A 1 93 ? -8.727 -14.984 -5.707 1 96.5 93 ILE A O 1
ATOM 758 N N . PRO A 1 94 ? -9.555 -13.383 -4.434 1 94.12 94 PRO A N 1
ATOM 759 C CA . PRO A 1 94 ? -10.922 -13.82 -4.719 1 94.12 94 PRO A CA 1
ATOM 760 C C . PRO A 1 94 ? -11.352 -13.523 -6.152 1 94.12 94 PRO A C 1
ATOM 762 O O . PRO A 1 94 ? -10.836 -12.586 -6.773 1 94.12 94 PRO A O 1
ATOM 765 N N . ARG A 1 95 ? -12.312 -14.297 -6.582 1 91.25 95 ARG A N 1
ATOM 766 C CA . ARG A 1 95 ? -12.852 -14.086 -7.922 1 91.25 95 ARG A CA 1
ATOM 767 C C . ARG A 1 95 ? -13.469 -12.695 -8.055 1 91.25 95 ARG A C 1
ATOM 769 O O . ARG A 1 95 ? -13.445 -12.094 -9.133 1 91.25 95 ARG A O 1
ATOM 776 N N . THR A 1 96 ? -13.945 -12.133 -7.004 1 90.88 96 THR A N 1
ATOM 777 C CA . THR A 1 96 ? -14.57 -10.812 -6.996 1 90.88 96 THR A CA 1
ATOM 778 C C . THR A 1 96 ? -13.523 -9.711 -7.133 1 90.88 96 THR A C 1
ATOM 780 O O . THR A 1 96 ? -13.859 -8.555 -7.395 1 90.88 96 THR A O 1
ATOM 783 N N . MET A 1 97 ? -12.312 -10.117 -6.918 1 90.38 97 MET A N 1
ATOM 784 C CA . MET A 1 97 ? -11.18 -9.195 -6.98 1 90.38 97 MET A CA 1
ATOM 785 C C . MET A 1 97 ? -11.297 -8.125 -5.898 1 90.38 97 MET A C 1
ATOM 787 O O . MET A 1 97 ? -11.031 -6.949 -6.152 1 90.38 97 MET A O 1
ATOM 791 N N . LYS A 1 98 ? -11.883 -8.477 -4.793 1 87.38 98 LYS A N 1
ATOM 792 C CA . LYS A 1 98 ? -11.977 -7.605 -3.625 1 87.38 98 LYS A CA 1
ATOM 793 C C . LYS A 1 98 ? -11.266 -8.219 -2.424 1 87.38 98 LYS A C 1
ATOM 795 O O . LYS A 1 98 ? -11.602 -9.32 -1.985 1 87.38 98 LYS A O 1
ATOM 800 N N . GLY A 1 99 ? -10.203 -7.438 -1.992 1 88.69 99 GLY A N 1
ATOM 801 C CA . GLY A 1 99 ? -9.508 -7.91 -0.806 1 88.69 99 GLY A CA 1
ATOM 802 C C . GLY A 1 99 ? -8.633 -9.125 -1.07 1 88.69 99 GLY A C 1
ATOM 803 O O . GLY A 1 99 ? -8.211 -9.352 -2.205 1 88.69 99 GLY A O 1
ATOM 804 N N . LEU A 1 100 ? -8.211 -9.781 0.092 1 92.06 100 LEU A N 1
ATOM 805 C CA . LEU A 1 100 ? -7.395 -10.992 0.071 1 92.06 100 LEU A CA 1
ATOM 806 C C . LEU A 1 100 ? -8.008 -12.07 0.956 1 92.06 100 LEU A C 1
ATOM 808 O O . LEU A 1 100 ? -8.484 -11.789 2.053 1 92.06 100 LEU A O 1
ATOM 812 N N . ARG A 1 101 ? -7.852 -13.273 0.447 1 90.94 101 ARG A N 1
ATOM 813 C CA . ARG A 1 101 ? -8.219 -14.422 1.271 1 90.94 101 ARG A CA 1
ATOM 814 C C . ARG A 1 101 ? -7.078 -14.812 2.205 1 90.94 101 ARG A C 1
ATOM 816 O O . ARG A 1 101 ? -5.91 -14.773 1.817 1 90.94 101 ARG A O 1
ATOM 823 N N . ASN A 1 102 ? -7.594 -15.219 3.434 1 88.62 102 ASN A N 1
ATOM 824 C CA . ASN A 1 102 ? -6.594 -15.766 4.34 1 88.62 102 ASN A CA 1
ATOM 825 C C . ASN A 1 102 ? -6.473 -17.281 4.184 1 88.62 102 ASN A C 1
ATOM 827 O O . ASN A 1 102 ? -7.234 -17.891 3.438 1 88.62 102 ASN A O 1
ATOM 831 N N . HIS A 1 103 ? -5.512 -17.75 4.797 1 88.12 103 HIS A N 1
ATOM 832 C CA . HIS A 1 103 ? -5.203 -19.172 4.656 1 88.12 103 HIS A CA 1
ATOM 833 C C . HIS A 1 103 ? -6.312 -20.031 5.23 1 88.12 103 HIS A C 1
ATOM 835 O O . HIS A 1 103 ? -6.34 -21.25 5.008 1 88.12 103 HIS A O 1
ATOM 841 N N . ASN A 1 104 ? -7.301 -19.453 5.82 1 85.5 104 ASN A N 1
ATOM 842 C CA . ASN A 1 104 ? -8.414 -20.219 6.371 1 85.5 104 ASN A CA 1
ATOM 843 C C . ASN A 1 104 ? -9.438 -20.578 5.297 1 85.5 104 ASN A C 1
ATOM 845 O O . ASN A 1 104 ? -10.336 -21.391 5.539 1 85.5 104 ASN A O 1
ATOM 849 N N . TYR A 1 105 ? -9.305 -20 4.281 1 85.25 105 TYR A N 1
ATOM 850 C CA . TYR A 1 105 ? -10.156 -20.328 3.145 1 85.25 105 TYR A CA 1
ATOM 851 C C . TYR A 1 105 ? -10.047 -21.812 2.805 1 85.25 105 TYR A C 1
ATOM 853 O O . TYR A 1 105 ? -8.953 -22.359 2.725 1 85.25 105 TYR A O 1
ATOM 861 N 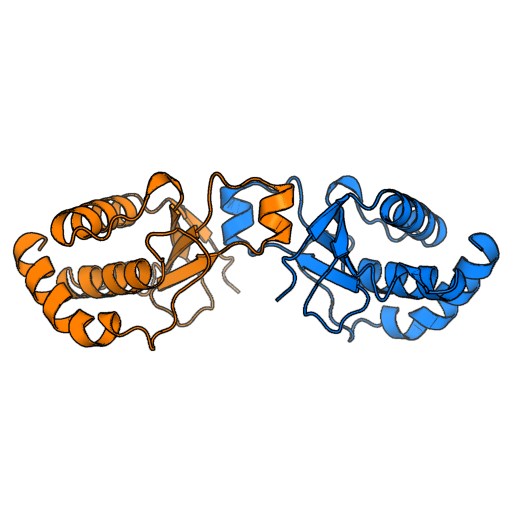N . LYS A 1 106 ? -11.078 -22.531 2.627 1 84.75 106 LYS A N 1
ATOM 862 C CA . LYS A 1 106 ? -11.188 -23.969 2.469 1 84.75 106 LYS A CA 1
ATOM 863 C C . LYS A 1 106 ? -10.375 -24.453 1.275 1 84.75 106 LYS A C 1
ATOM 865 O O . LYS A 1 106 ? -9.852 -25.578 1.29 1 84.75 106 LYS A O 1
ATOM 870 N N . GLY A 1 107 ? -10.281 -23.672 0.327 1 85.12 107 GLY A N 1
ATOM 871 C CA . GLY A 1 107 ? -9.555 -24.047 -0.872 1 85.12 107 GLY A CA 1
ATOM 872 C C . GLY A 1 107 ? -8.102 -24.406 -0.602 1 85.12 107 GLY A C 1
ATOM 873 O O . GLY A 1 107 ? -7.512 -25.219 -1.315 1 85.12 107 GLY A O 1
ATOM 874 N N . PHE A 1 108 ? -7.57 -23.797 0.465 1 88.38 108 PHE A N 1
ATOM 875 C CA . PHE A 1 108 ? -6.164 -24.031 0.773 1 88.38 108 PHE A CA 1
ATOM 876 C C . PHE A 1 108 ? -5.941 -25.469 1.247 1 88.38 108 PHE A C 1
ATOM 878 O O . PHE A 1 108 ? -4.852 -26.016 1.085 1 88.38 108 PHE A O 1
ATOM 885 N N . LYS A 1 109 ? -6.945 -26.047 1.719 1 89.75 109 LYS A N 1
ATOM 886 C CA . LYS A 1 109 ? -6.836 -27.422 2.186 1 89.75 109 LYS A CA 1
ATOM 887 C C . LYS A 1 109 ? -6.586 -28.375 1.022 1 89.75 109 LYS A C 1
ATOM 889 O O . LYS A 1 109 ? -5.984 -29.438 1.201 1 89.75 109 LYS A O 1
ATOM 894 N N . GLN A 1 110 ? -6.961 -27.984 -0.135 1 91.5 110 GLN A N 1
ATOM 895 C CA . GLN A 1 110 ? -6.863 -28.875 -1.295 1 91.5 110 GLN A CA 1
ATOM 896 C C . GLN A 1 110 ? -5.727 -28.438 -2.217 1 91.5 110 GLN A C 1
ATOM 898 O O . GLN A 1 110 ? -5.582 -28.969 -3.322 1 91.5 110 GLN A O 1
ATOM 903 N N . ILE A 1 111 ? -5 -27.516 -1.708 1 92.69 111 ILE A N 1
ATOM 904 C CA . ILE A 1 111 ? -4.031 -26.922 -2.619 1 92.69 111 ILE A CA 1
ATOM 905 C C . ILE A 1 111 ? -3 -27.969 -3.033 1 92.69 111 ILE A C 1
ATOM 907 O O . ILE A 1 111 ? -2.529 -27.969 -4.176 1 92.69 111 ILE A O 1
ATOM 911 N N . ARG A 1 112 ? -2.596 -28.859 -2.246 1 93.75 112 ARG A N 1
ATOM 912 C CA . ARG A 1 112 ? -1.601 -29.875 -2.586 1 93.75 112 ARG A CA 1
ATOM 913 C C . ARG A 1 112 ? -2.115 -30.797 -3.686 1 93.75 112 ARG A C 1
ATOM 915 O O . ARG A 1 112 ? -1.392 -31.094 -4.637 1 93.75 112 ARG A O 1
ATOM 922 N N . LYS A 1 113 ? -3.273 -31.219 -3.463 1 94.44 113 LYS A N 1
ATOM 923 C CA . LYS A 1 113 ? -3.889 -32.062 -4.477 1 94.44 113 LYS A CA 1
ATOM 924 C C . LYS A 1 113 ? -4.012 -31.344 -5.809 1 94.44 113 LYS A C 1
ATOM 926 O O . LYS A 1 113 ? -3.627 -31.875 -6.855 1 94.44 113 LYS A O 1
ATOM 931 N N . ILE A 1 114 ? -4.543 -30.141 -5.738 1 94.69 114 ILE A N 1
ATOM 932 C CA . ILE A 1 114 ? -4.738 -29.328 -6.934 1 94.69 114 ILE A CA 1
ATOM 933 C C . ILE A 1 114 ? -3.4 -29.109 -7.633 1 94.69 114 ILE A C 1
ATOM 935 O O . ILE A 1 114 ? -3.285 -29.297 -8.844 1 94.69 114 ILE A O 1
ATOM 939 N N . SER A 1 115 ? -2.432 -28.766 -6.84 1 95.56 115 SER A N 1
ATOM 940 C CA . SER A 1 115 ? -1.116 -28.453 -7.395 1 95.56 115 SER A CA 1
ATOM 941 C C . SER A 1 115 ? -0.489 -29.688 -8.039 1 95.56 115 SER A C 1
ATOM 943 O O . SER A 1 115 ? 0.178 -29.578 -9.07 1 95.56 115 SER A O 1
ATOM 945 N N . LYS A 1 116 ? -0.656 -30.781 -7.449 1 96 116 LYS A N 1
ATOM 946 C CA . LYS A 1 116 ? -0.124 -32.031 -8.008 1 96 116 LYS A CA 1
ATOM 947 C C . LYS A 1 116 ? -0.743 -32.312 -9.375 1 96 116 LYS A C 1
ATOM 949 O O . LYS A 1 116 ? -0.035 -32.688 -10.32 1 96 116 LYS A O 1
ATOM 954 N N . GLU A 1 117 ? -1.978 -32.188 -9.406 1 96.69 117 GLU A N 1
ATOM 955 C CA . GLU A 1 117 ? -2.676 -32.438 -10.672 1 96.69 117 GLU A CA 1
ATOM 956 C C . GLU A 1 117 ? -2.229 -31.422 -11.734 1 96.69 117 GLU A C 1
ATOM 958 O O . GLU A 1 117 ? -2.039 -31.797 -12.898 1 96.69 117 GLU A O 1
ATOM 963 N N . LEU A 1 118 ? -2.117 -30.234 -11.312 1 97.38 118 LEU A N 1
ATOM 964 C CA . LEU A 1 118 ? -1.658 -29.203 -12.227 1 97.38 118 LEU A CA 1
ATOM 965 C C . LEU A 1 118 ? -0.253 -29.5 -12.734 1 97.38 118 LEU A C 1
ATOM 967 O O . LEU A 1 118 ? 0.035 -29.328 -13.922 1 97.38 118 LEU A O 1
ATOM 971 N N . ALA A 1 119 ? 0.617 -29.922 -11.844 1 97.44 119 ALA A N 1
ATOM 972 C CA . ALA A 1 119 ? 2.01 -30.188 -12.188 1 97.44 119 ALA A CA 1
ATOM 973 C C . ALA A 1 119 ? 2.107 -31.281 -13.258 1 97.44 119 ALA A C 1
ATOM 975 O O . ALA A 1 119 ? 3 -31.25 -14.102 1 97.44 119 ALA A O 1
ATOM 976 N N . LYS A 1 120 ? 1.208 -32.156 -13.234 1 97 120 LYS A N 1
ATOM 977 C CA . LYS A 1 120 ? 1.184 -33.25 -14.227 1 97 120 LYS A CA 1
ATOM 978 C C . LYS A 1 120 ? 0.975 -32.688 -15.633 1 97 120 LYS A C 1
ATOM 980 O O . LYS A 1 120 ? 1.499 -33.219 -16.609 1 97 120 LYS A O 1
ATOM 985 N N . VAL A 1 121 ? 0.29 -31.625 -15.641 1 96.19 121 VAL A N 1
ATOM 986 C CA . VAL A 1 121 ? -0.088 -31.078 -16.938 1 96.19 121 VAL A CA 1
ATOM 987 C C . VAL A 1 121 ? 0.889 -29.969 -17.328 1 96.19 121 VAL A C 1
ATOM 989 O O . VAL A 1 121 ? 1.176 -29.781 -18.516 1 96.19 121 VAL A O 1
ATOM 992 N N . LEU A 1 122 ? 1.445 -29.344 -16.391 1 97.25 122 LEU A N 1
ATOM 993 C CA . LEU A 1 122 ? 2.172 -28.125 -16.672 1 97.25 122 LEU A CA 1
ATOM 994 C C . LEU A 1 122 ? 3.678 -28.359 -16.641 1 97.25 122 LEU A C 1
ATOM 996 O O . LEU A 1 122 ? 4.449 -27.531 -17.141 1 97.25 122 LEU A O 1
ATOM 1000 N N . CYS A 1 123 ? 4.043 -29.531 -16.047 1 96.38 123 CYS A N 1
ATOM 1001 C CA . CYS A 1 123 ? 5.465 -29.812 -15.914 1 96.38 123 CYS A CA 1
ATOM 1002 C C . CYS A 1 123 ? 5.844 -31.062 -16.703 1 96.38 123 CYS A C 1
ATOM 1004 O O . CYS A 1 123 ? 4.996 -31.922 -16.969 1 96.38 123 CYS A O 1
ATOM 1006 N N . MET B 1 1 ? -22.516 -2.527 8.383 1 53.41 1 MET B N 1
ATOM 1007 C CA . MET B 1 1 ? -21.219 -1.874 8.57 1 53.41 1 MET B CA 1
ATOM 1008 C C . MET B 1 1 ? -21.016 -0.754 7.555 1 53.41 1 MET B C 1
ATOM 1010 O O . MET B 1 1 ? -21.375 -0.907 6.379 1 53.41 1 MET B O 1
ATOM 1014 N N . GLN B 1 2 ? -20.969 0.5 7.98 1 72.38 2 GLN B N 1
ATOM 1015 C CA . GLN B 1 2 ? -20.953 1.637 7.066 1 72.38 2 GLN B CA 1
ATOM 1016 C C . GLN B 1 2 ? -19.75 1.585 6.129 1 72.38 2 GLN B C 1
ATOM 1018 O O . GLN B 1 2 ? -18.672 1.135 6.52 1 72.38 2 GLN B O 1
ATOM 1023 N N . VAL B 1 3 ? -19.984 1.682 4.867 1 88.25 3 VAL B N 1
ATOM 1024 C CA . VAL B 1 3 ? -18.984 1.598 3.803 1 88.25 3 VAL B CA 1
ATOM 1025 C C . VAL B 1 3 ? -18.047 2.803 3.875 1 88.25 3 VAL B C 1
ATOM 1027 O O . VAL B 1 3 ? -18.5 3.932 4.086 1 88.25 3 VAL B O 1
ATOM 1030 N N . LEU B 1 4 ? -16.719 2.576 3.805 1 95.12 4 LEU B N 1
ATOM 1031 C CA . LEU B 1 4 ? -15.719 3.635 3.779 1 95.12 4 LEU B CA 1
ATOM 1032 C C . LEU B 1 4 ? -15.984 4.605 2.631 1 95.12 4 LEU B C 1
ATOM 1034 O O . LEU B 1 4 ? -16.203 4.18 1.493 1 95.12 4 LEU B O 1
ATOM 1038 N N . GLU B 1 5 ? -16.094 5.848 2.959 1 97.88 5 GLU B N 1
ATOM 1039 C CA . GLU B 1 5 ? -16.219 6.918 1.976 1 97.88 5 GLU B CA 1
ATOM 1040 C C . GLU B 1 5 ? -14.953 7.773 1.929 1 97.88 5 GLU B C 1
ATOM 1042 O O . GLU B 1 5 ? -14.383 8.094 2.971 1 97.88 5 GLU B O 1
ATOM 1047 N N . LEU B 1 6 ? -14.555 8.133 0.707 1 98.25 6 LEU B N 1
ATOM 1048 C CA . LEU B 1 6 ? -13.344 8.922 0.534 1 98.25 6 LEU B CA 1
ATOM 1049 C C . LEU B 1 6 ? -13.617 10.164 -0.299 1 98.25 6 LEU B C 1
ATOM 1051 O O . LEU B 1 6 ? -14.422 10.133 -1.231 1 98.25 6 LEU B O 1
ATOM 1055 N N . GLU B 1 7 ? -13.023 11.227 0 1 98.5 7 GLU B N 1
ATOM 1056 C CA . GLU B 1 7 ? -13.023 12.445 -0.804 1 98.5 7 GLU B CA 1
ATOM 1057 C C . GLU B 1 7 ? -11.711 13.211 -0.657 1 98.5 7 GLU B C 1
ATOM 1059 O O . GLU B 1 7 ? -10.984 13.016 0.318 1 98.5 7 GLU B O 1
ATOM 1064 N N . LYS B 1 8 ? -11.398 14.062 -1.601 1 98.31 8 LYS B N 1
ATOM 1065 C CA . LYS B 1 8 ? -10.242 14.945 -1.481 1 98.31 8 LYS B CA 1
ATOM 1066 C C . LYS B 1 8 ? -10.438 15.961 -0.36 1 98.31 8 LYS B C 1
ATOM 1068 O O . LYS B 1 8 ? -11.531 16.5 -0.19 1 98.31 8 LYS B O 1
ATOM 1073 N N . ALA B 1 9 ? -9.375 16.109 0.434 1 98.75 9 ALA B N 1
ATOM 1074 C CA . ALA B 1 9 ? -9.422 17.078 1.535 1 98.75 9 ALA B CA 1
ATOM 1075 C C . ALA B 1 9 ? -8.625 18.328 1.202 1 98.75 9 ALA B C 1
ATOM 1077 O O . ALA B 1 9 ? -7.508 18.516 1.688 1 98.75 9 ALA B O 1
ATOM 1078 N N . GLU B 1 10 ? -9.281 19.297 0.509 1 98.31 10 GLU B N 1
ATOM 1079 C CA . GLU B 1 10 ? -8.594 20.5 0.041 1 98.31 10 GLU B CA 1
ATOM 1080 C C . GLU B 1 10 ? -8.195 21.406 1.208 1 98.31 10 GLU B C 1
ATOM 1082 O O . GLU B 1 10 ? -7.148 22.047 1.172 1 98.31 10 GLU B O 1
ATOM 1087 N N . ASP B 1 11 ? -9.023 21.453 2.221 1 98.38 11 ASP B N 1
ATOM 1088 C CA . ASP B 1 11 ? -8.711 22.266 3.391 1 98.38 11 ASP B CA 1
ATOM 1089 C C . ASP B 1 11 ? -7.449 21.75 4.086 1 98.38 11 ASP B C 1
ATOM 1091 O O . ASP B 1 11 ? -6.629 22.547 4.551 1 98.38 11 ASP B O 1
ATOM 1095 N N . VAL B 1 12 ? -7.34 20.406 4.176 1 98.75 12 VAL B N 1
ATOM 1096 C CA . VAL B 1 12 ? -6.168 19.797 4.801 1 98.75 12 VAL B CA 1
ATOM 1097 C C . VAL B 1 12 ? -4.926 20.094 3.965 1 98.75 12 VAL B C 1
ATOM 1099 O O . VAL B 1 12 ? -3.863 20.406 4.512 1 98.75 12 VAL B O 1
ATOM 1102 N N . LYS B 1 13 ? -5.066 20.016 2.664 1 98.75 13 LYS B N 1
ATOM 1103 C CA . LYS B 1 13 ? -3.961 20.344 1.769 1 98.75 13 LYS B CA 1
ATOM 1104 C C . LYS B 1 13 ? -3.484 21.781 1.983 1 98.75 13 LYS B C 1
ATOM 1106 O O . LYS B 1 13 ? -2.281 22.031 2.072 1 98.75 13 LYS B O 1
ATOM 1111 N N . GLU B 1 14 ? -4.395 22.688 2.062 1 98.5 14 GLU B N 1
ATOM 1112 C CA . GLU B 1 14 ? -4.055 24.094 2.254 1 98.5 14 GLU B CA 1
ATOM 1113 C C . GLU B 1 14 ? -3.336 24.312 3.582 1 98.5 14 GLU B C 1
ATOM 1115 O O . GLU B 1 14 ? -2.342 25.031 3.643 1 98.5 14 GLU B O 1
ATOM 1120 N N . LEU B 1 15 ? -3.867 23.688 4.613 1 98.62 15 LEU B N 1
ATOM 1121 C CA . LEU B 1 15 ? -3.217 23.797 5.914 1 98.62 15 LEU B CA 1
ATOM 1122 C C . LEU B 1 15 ? -1.799 23.234 5.859 1 98.62 15 LEU B C 1
ATOM 1124 O O . LEU B 1 15 ? -0.866 23.859 6.383 1 98.62 15 LEU B O 1
ATOM 1128 N N . ALA B 1 16 ? -1.662 22.078 5.254 1 98.69 16 ALA B N 1
ATOM 1129 C CA . ALA B 1 16 ? -0.351 21.453 5.117 1 98.69 16 ALA B CA 1
ATOM 1130 C C . ALA B 1 16 ? 0.623 22.359 4.383 1 98.69 16 ALA B C 1
ATOM 1132 O O . ALA B 1 16 ? 1.803 22.438 4.734 1 98.69 16 ALA B O 1
ATOM 1133 N N . LEU B 1 17 ? 0.117 23.016 3.336 1 98.31 17 LEU B N 1
ATOM 1134 C CA . LEU B 1 17 ? 0.932 23.938 2.561 1 98.31 17 LEU B CA 1
ATOM 1135 C C . LEU B 1 17 ? 1.468 25.062 3.441 1 98.31 17 LEU B C 1
ATOM 1137 O O . LEU B 1 17 ? 2.664 25.359 3.414 1 98.31 17 LEU B O 1
ATOM 1141 N N . ARG B 1 18 ? 0.636 25.656 4.242 1 98.25 18 ARG B N 1
ATOM 1142 C CA . ARG B 1 18 ? 1.037 26.75 5.125 1 98.25 18 ARG B CA 1
ATOM 1143 C C . ARG B 1 18 ? 2.027 26.266 6.18 1 98.25 18 ARG B C 1
ATOM 1145 O O . ARG B 1 18 ? 3.02 26.938 6.465 1 98.25 18 ARG B O 1
ATOM 1152 N N . ILE B 1 19 ? 1.764 25.094 6.703 1 98.19 19 ILE B N 1
ATOM 1153 C CA . ILE B 1 19 ? 2.658 24.531 7.707 1 98.19 19 ILE B CA 1
ATOM 1154 C C . ILE B 1 19 ? 4.035 24.297 7.098 1 98.19 19 ILE B C 1
ATOM 1156 O O . ILE B 1 19 ? 5.055 24.656 7.688 1 98.19 19 ILE B O 1
ATOM 1160 N N . ASN B 1 20 ? 4.012 23.656 5.98 1 97.69 20 ASN B N 1
ATOM 1161 C CA . ASN B 1 20 ? 5.254 23.391 5.262 1 97.69 20 ASN B CA 1
ATOM 1162 C C . ASN B 1 20 ? 6.055 24.656 5.023 1 97.69 20 ASN B C 1
ATOM 1164 O O . ASN B 1 20 ? 7.277 24.672 5.191 1 97.69 20 ASN B O 1
ATOM 1168 N N . GLU B 1 21 ? 5.398 25.75 4.645 1 97.12 21 GLU B N 1
ATOM 1169 C CA . GLU B 1 21 ? 6.027 27.031 4.359 1 97.12 21 GLU B CA 1
ATOM 1170 C C . GLU B 1 21 ? 6.562 27.672 5.637 1 97.12 21 GLU B C 1
ATOM 1172 O O . GLU B 1 21 ? 7.723 28.094 5.688 1 97.12 21 GLU B O 1
ATOM 1177 N N . GLU B 1 22 ? 5.742 27.75 6.637 1 96.75 22 GLU B N 1
ATOM 1178 C CA . GLU B 1 22 ? 6.102 28.422 7.879 1 96.75 22 GLU B CA 1
ATOM 1179 C C . GLU B 1 22 ? 7.258 27.703 8.578 1 96.75 22 GLU B C 1
ATOM 1181 O O . GLU B 1 22 ? 8.078 28.344 9.242 1 96.75 22 GLU B O 1
ATOM 1186 N N . THR B 1 23 ? 7.328 26.375 8.422 1 95.62 23 THR B N 1
ATOM 1187 C CA . THR B 1 23 ? 8.336 25.609 9.141 1 95.62 23 THR B CA 1
ATOM 1188 C C . THR B 1 23 ? 9.523 25.297 8.227 1 95.62 23 THR B C 1
ATOM 1190 O O . THR B 1 23 ? 10.531 24.75 8.68 1 95.62 23 THR B O 1
ATOM 1193 N N . ASN B 1 24 ? 9.391 25.516 6.941 1 94.69 24 ASN B N 1
ATOM 1194 C CA . ASN B 1 24 ? 10.422 25.219 5.957 1 94.69 24 ASN B CA 1
ATOM 1195 C C . ASN B 1 24 ? 10.797 23.734 5.973 1 94.69 24 ASN B C 1
ATOM 1197 O O . ASN B 1 24 ? 11.977 23.391 6.016 1 94.69 24 ASN B O 1
ATOM 1201 N N . MET B 1 25 ? 9.828 22.938 5.969 1 93.56 25 MET B N 1
ATOM 1202 C CA . MET B 1 25 ? 10.055 21.5 6.023 1 93.56 25 MET B CA 1
ATOM 1203 C C . MET B 1 25 ? 10.633 21 4.707 1 93.56 25 MET B C 1
ATOM 1205 O O . MET B 1 25 ? 11.305 19.969 4.676 1 93.56 25 MET B O 1
ATOM 1209 N N . GLY B 1 26 ? 10.305 21.594 3.66 1 95.38 26 GLY B N 1
ATOM 1210 C CA . GLY B 1 26 ? 10.867 21.219 2.373 1 95.38 26 GLY B CA 1
ATOM 1211 C C . GLY B 1 26 ? 10.195 20.016 1.746 1 95.38 26 GLY B C 1
ATOM 1212 O O . GLY B 1 26 ? 10.797 19.312 0.928 1 95.38 26 GLY B O 1
ATOM 1213 N N . ILE B 1 27 ? 9 19.734 2.117 1 95.94 27 ILE B N 1
ATOM 1214 C CA . ILE B 1 27 ? 8.25 18.594 1.6 1 95.94 27 ILE B CA 1
ATOM 1215 C C . ILE B 1 27 ? 7.598 18.969 0.27 1 95.94 27 ILE B C 1
ATOM 1217 O O . ILE B 1 27 ? 7.02 20.047 0.134 1 95.94 27 ILE B O 1
ATOM 1221 N N . ASP B 1 28 ? 7.785 18.141 -0.708 1 96.69 28 ASP B N 1
ATOM 1222 C CA . ASP B 1 28 ? 7.09 18.328 -1.977 1 96.69 28 ASP B CA 1
ATOM 1223 C C . ASP B 1 28 ? 5.633 17.875 -1.88 1 96.69 28 ASP B C 1
ATOM 1225 O O . ASP B 1 28 ? 5.332 16.688 -2.088 1 96.69 28 ASP B O 1
ATOM 1229 N N . LEU B 1 29 ? 4.742 18.781 -1.655 1 97.31 29 LEU B N 1
ATOM 1230 C CA . LEU B 1 29 ? 3.342 18.453 -1.401 1 97.31 29 LEU B CA 1
ATOM 1231 C C . LEU B 1 29 ? 2.662 17.953 -2.668 1 97.31 29 LEU B C 1
ATOM 1233 O O . LEU B 1 29 ? 1.574 17.375 -2.604 1 97.31 29 LEU B O 1
ATOM 1237 N N . ASN B 1 30 ? 3.307 18.125 -3.82 1 96.06 30 ASN B N 1
ATOM 1238 C CA . ASN B 1 30 ? 2.74 17.625 -5.066 1 96.06 30 ASN B CA 1
ATOM 1239 C C . ASN B 1 30 ? 2.775 16.109 -5.125 1 96.06 30 ASN B C 1
ATOM 1241 O O . ASN B 1 30 ? 2.086 15.5 -5.945 1 96.06 30 ASN B O 1
ATOM 1245 N N . LYS B 1 31 ? 3.531 15.508 -4.277 1 96.5 31 LYS B N 1
ATOM 1246 C CA . LYS B 1 31 ? 3.65 14.055 -4.238 1 96.5 31 LYS B CA 1
ATOM 1247 C C . LYS B 1 31 ? 2.748 13.461 -3.16 1 96.5 31 LYS B C 1
ATOM 1249 O O . LYS B 1 31 ? 2.852 12.273 -2.844 1 96.5 31 LYS B O 1
ATOM 1254 N N . ILE B 1 32 ? 1.945 14.297 -2.553 1 97.94 32 ILE B N 1
ATOM 1255 C CA . ILE B 1 32 ? 1.061 13.883 -1.468 1 97.94 32 ILE B CA 1
ATOM 1256 C C . ILE B 1 32 ? -0.392 14.156 -1.855 1 97.94 32 ILE B C 1
ATOM 1258 O O . ILE B 1 32 ? -0.725 15.25 -2.316 1 97.94 32 ILE B O 1
ATOM 1262 N N . VAL B 1 33 ? -1.18 13.195 -1.702 1 98.5 33 VAL B N 1
ATOM 1263 C CA . VAL B 1 33 ? -2.619 13.398 -1.833 1 98.5 33 VAL B CA 1
ATOM 1264 C C . VAL B 1 33 ? -3.258 13.469 -0.448 1 98.5 33 VAL B C 1
ATOM 1266 O O . VAL B 1 33 ? -2.922 12.68 0.439 1 98.5 33 VAL B O 1
ATOM 1269 N N . PHE B 1 34 ? -4.117 14.398 -0.263 1 98.88 34 PHE B N 1
ATOM 1270 C CA . PHE B 1 34 ? -4.82 14.562 1.002 1 98.88 34 PHE B CA 1
ATOM 1271 C C . PHE B 1 34 ? -6.258 14.078 0.891 1 98.88 34 PHE B C 1
ATOM 1273 O O . PHE B 1 34 ? -7.016 14.539 0.033 1 98.88 34 PHE B O 1
ATOM 1280 N N . LEU B 1 35 ? -6.574 13.148 1.798 1 98.81 35 LEU B N 1
ATOM 1281 C CA . LEU B 1 35 ? -7.902 12.555 1.741 1 98.81 35 LEU B CA 1
ATOM 1282 C C . LEU B 1 35 ? -8.625 12.711 3.074 1 98.81 35 LEU B C 1
ATOM 1284 O O . LEU B 1 35 ? -7.988 12.812 4.125 1 98.81 35 LEU B O 1
ATOM 1288 N N . ARG B 1 36 ? -9.961 12.805 2.926 1 98.81 36 ARG B N 1
ATOM 1289 C CA . ARG B 1 36 ?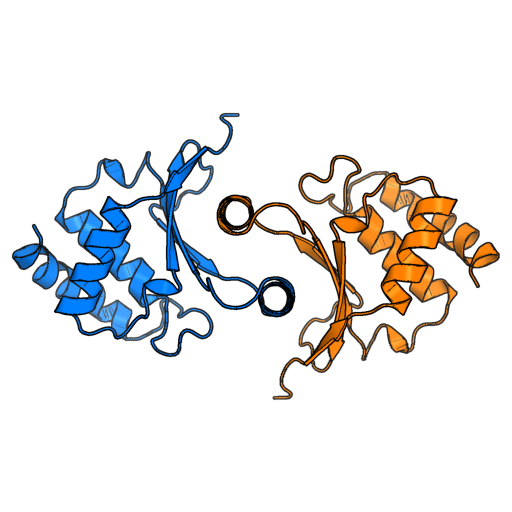 -10.875 12.719 4.062 1 98.81 36 ARG B CA 1
ATOM 1290 C C . ARG B 1 36 ? -11.734 11.461 3.982 1 98.81 36 ARG B C 1
ATOM 1292 O O . ARG B 1 36 ? -12.281 11.141 2.928 1 98.81 36 ARG B O 1
ATOM 1299 N N . SER B 1 37 ? -11.719 10.695 5.035 1 98.31 37 SER B N 1
ATOM 1300 C CA . SER B 1 37 ? -12.516 9.477 5.043 1 98.31 37 SER B CA 1
ATOM 1301 C C . SER B 1 37 ? -13.68 9.586 6.023 1 98.31 37 SER B C 1
ATOM 1303 O O . SER B 1 37 ? -13.578 10.258 7.051 1 98.31 37 SER B O 1
ATOM 1305 N N . LYS B 1 38 ? -14.789 8.914 5.695 1 97.94 38 LYS B N 1
ATOM 1306 C CA . LYS B 1 38 ? -15.945 8.719 6.555 1 97.94 38 LYS B CA 1
ATOM 1307 C C . LYS B 1 38 ? -16.25 7.238 6.746 1 97.94 38 LYS B C 1
ATOM 1309 O O . LYS B 1 38 ? -16.078 6.441 5.82 1 97.94 38 LYS B O 1
ATOM 1314 N N . ASN B 1 39 ? -16.672 6.863 7.887 1 96.88 39 ASN B N 1
ATOM 1315 C CA . ASN B 1 39 ? -16.984 5.48 8.227 1 96.88 39 ASN B CA 1
ATOM 1316 C C . ASN B 1 39 ? -15.734 4.605 8.234 1 96.88 39 ASN B C 1
ATOM 1318 O O . ASN B 1 39 ? -15.773 3.459 7.781 1 96.88 39 ASN B O 1
ATOM 1322 N N . SER B 1 40 ? -14.625 5.289 8.641 1 94.94 40 SER B N 1
ATOM 1323 C CA . SER B 1 40 ? -13.375 4.547 8.773 1 94.94 40 SER B CA 1
ATOM 1324 C C . SER B 1 40 ? -13.344 3.736 10.062 1 94.94 40 SER B C 1
ATOM 1326 O O . SER B 1 40 ? -13.852 4.184 11.094 1 94.94 40 SER B O 1
ATOM 1328 N N . LYS B 1 41 ? -12.742 2.619 10.016 1 92.75 41 LYS B N 1
ATOM 1329 C CA . LYS B 1 41 ? -12.656 1.74 11.18 1 92.75 41 LYS B CA 1
ATOM 1330 C C . LYS B 1 41 ? -11.406 2.037 12.008 1 92.75 41 LYS B C 1
ATOM 1332 O O . LYS B 1 41 ? -11.258 1.522 13.117 1 92.75 41 LYS B O 1
ATOM 1337 N N . THR B 1 42 ? -10.578 2.916 11.523 1 94.12 42 THR B N 1
ATOM 1338 C CA . THR B 1 42 ? -9.336 3.219 12.227 1 94.12 42 THR B CA 1
ATOM 1339 C C . THR B 1 42 ? -9.609 4.098 13.445 1 94.12 42 THR B C 1
ATOM 1341 O O . THR B 1 42 ? -10.555 4.895 13.445 1 94.12 42 THR B O 1
ATOM 1344 N N . THR B 1 43 ? -8.75 3.898 14.383 1 96.12 43 THR B N 1
ATOM 1345 C CA . THR B 1 43 ? -8.875 4.727 15.57 1 96.12 43 THR B CA 1
ATOM 1346 C C . THR B 1 43 ? -8.039 6 15.438 1 96.12 43 THR B C 1
ATOM 1348 O O . THR B 1 43 ? -8.203 6.938 16.219 1 96.12 43 THR B O 1
ATOM 1351 N N . ALA B 1 44 ? -7.242 6.105 14.477 1 97.19 44 ALA B N 1
ATOM 1352 C CA . ALA B 1 44 ? -6.383 7.273 14.289 1 97.19 44 ALA B CA 1
ATOM 1353 C C . ALA B 1 44 ? -7.195 8.484 13.844 1 97.19 44 ALA B C 1
ATOM 1355 O O . ALA B 1 44 ? -8.219 8.336 13.164 1 97.19 44 ALA B O 1
ATOM 1356 N N . ILE B 1 45 ? -6.766 9.641 14.25 1 98.56 45 ILE B N 1
ATOM 1357 C CA . ILE B 1 45 ? -7.363 10.891 13.789 1 98.56 45 ILE B CA 1
ATOM 1358 C C . ILE B 1 45 ? -6.906 11.188 12.359 1 98.56 45 ILE B C 1
ATOM 1360 O O . ILE B 1 45 ? -7.691 11.656 11.539 1 98.56 45 ILE B O 1
ATOM 1364 N N . ALA B 1 46 ? -5.691 10.961 12.125 1 98.56 46 ALA B N 1
ATOM 1365 C CA . ALA B 1 46 ? -5.043 11.102 10.82 1 98.56 46 ALA B CA 1
ATOM 1366 C C . ALA B 1 46 ? -3.916 10.086 10.656 1 98.56 46 ALA B C 1
ATOM 1368 O O . ALA B 1 46 ? -3.43 9.523 11.641 1 98.56 46 ALA B O 1
ATOM 1369 N N . ARG B 1 47 ? -3.635 9.836 9.414 1 97.62 47 ARG B N 1
ATOM 1370 C CA . ARG B 1 47 ? -2.539 8.906 9.172 1 97.62 47 ARG B CA 1
ATOM 1371 C C . ARG B 1 47 ? -1.887 9.164 7.816 1 97.62 47 ARG B C 1
ATOM 1373 O O . ARG B 1 47 ? -2.525 9.688 6.906 1 97.62 47 ARG B O 1
ATOM 1380 N N . THR B 1 48 ? -0.673 8.758 7.75 1 97.75 48 THR B N 1
ATOM 1381 C CA . THR B 1 48 ? 0.098 8.828 6.512 1 97.75 48 THR B CA 1
ATOM 1382 C C . THR B 1 48 ? 0.298 7.441 5.914 1 97.75 48 THR B C 1
ATOM 1384 O O . THR B 1 48 ? 0.778 6.531 6.594 1 97.75 48 THR B O 1
ATOM 1387 N N . LEU B 1 49 ? -0.09 7.293 4.672 1 96 49 LEU B N 1
ATOM 1388 C CA . LEU B 1 49 ? 0.115 6.051 3.934 1 96 49 LEU B CA 1
ATOM 1389 C C . LEU B 1 49 ? 1.201 6.219 2.875 1 96 49 LEU B C 1
ATOM 1391 O O . LEU B 1 49 ? 1.279 7.258 2.221 1 96 49 LEU B O 1
ATOM 1395 N N . THR B 1 50 ? 2.012 5.223 2.691 1 94 50 THR B N 1
ATOM 1396 C CA . THR B 1 50 ? 3.029 5.223 1.646 1 94 50 THR B CA 1
ATOM 1397 C C . THR B 1 50 ? 2.881 3.998 0.747 1 94 50 THR B C 1
ATOM 1399 O O . THR B 1 50 ? 2.166 3.055 1.088 1 94 50 THR B O 1
ATOM 1402 N N . LEU B 1 51 ? 3.539 4.07 -0.377 1 89.25 51 LEU B N 1
ATOM 1403 C CA . LEU B 1 51 ? 3.498 2.986 -1.353 1 89.25 51 LEU B CA 1
ATOM 1404 C C . LEU B 1 51 ? 4.75 2.123 -1.261 1 89.25 51 LEU B C 1
ATOM 1406 O O . LEU B 1 51 ? 5.871 2.639 -1.304 1 89.25 51 LEU B O 1
ATOM 1410 N N . PRO B 1 52 ? 4.586 0.829 -1.137 1 90.12 52 PRO B N 1
ATOM 1411 C CA . PRO B 1 52 ? 5.77 -0.032 -1.217 1 90.12 52 PRO B CA 1
ATOM 1412 C C . PRO B 1 52 ? 6.496 0.089 -2.553 1 90.12 52 PRO B C 1
ATOM 1414 O O . PRO B 1 52 ? 5.898 0.495 -3.553 1 90.12 52 PRO B O 1
ATOM 1417 N N . PRO B 1 53 ? 7.773 -0.216 -2.547 1 92.69 53 PRO B N 1
ATOM 1418 C CA . PRO B 1 53 ? 8.562 -0.075 -3.773 1 92.69 53 PRO B CA 1
ATOM 1419 C C . PRO B 1 53 ? 7.969 -0.847 -4.949 1 92.69 53 PRO B C 1
ATOM 1421 O O . PRO B 1 53 ? 8.07 -0.408 -6.098 1 92.69 53 PRO B O 1
ATOM 1424 N N . GLN B 1 54 ? 7.309 -1.957 -4.691 1 95.88 54 GLN B N 1
ATOM 1425 C CA . GLN B 1 54 ? 6.703 -2.748 -5.762 1 95.88 54 GLN B CA 1
ATOM 1426 C C . GLN B 1 54 ? 5.609 -1.961 -6.477 1 95.88 54 GLN B C 1
ATOM 1428 O O . GLN B 1 54 ? 5.547 -1.959 -7.707 1 95.88 54 GLN B O 1
ATOM 1433 N N . TRP B 1 55 ? 4.867 -1.275 -5.746 1 95.12 55 TRP B N 1
ATOM 1434 C CA . TRP B 1 55 ? 3.779 -0.486 -6.316 1 95.12 55 TRP B CA 1
ATOM 1435 C C . TRP B 1 55 ? 4.32 0.752 -7.023 1 95.12 55 TRP B C 1
ATOM 1437 O O . TRP B 1 55 ? 3.787 1.166 -8.055 1 95.12 55 TRP B O 1
ATOM 1447 N N . ARG B 1 56 ? 5.336 1.35 -6.5 1 93.75 56 ARG B N 1
ATOM 1448 C CA . ARG B 1 56 ? 5.957 2.484 -7.18 1 93.75 56 ARG B CA 1
ATOM 1449 C C . ARG B 1 56 ? 6.523 2.07 -8.531 1 93.75 56 ARG B C 1
ATOM 1451 O O . ARG B 1 56 ? 6.453 2.834 -9.5 1 93.75 56 ARG B O 1
ATOM 1458 N N . TYR B 1 57 ? 7.055 0.898 -8.539 1 95.56 57 TYR B N 1
ATOM 1459 C CA . TYR B 1 57 ? 7.582 0.342 -9.781 1 95.56 57 TYR B CA 1
ATOM 1460 C C . TYR B 1 57 ? 6.48 0.204 -10.82 1 95.56 57 TYR B C 1
ATOM 1462 O O . TYR B 1 57 ? 6.699 0.474 -12.008 1 95.56 57 TYR B O 1
ATOM 1470 N N . VAL B 1 58 ? 5.27 -0.149 -10.375 1 95.69 58 VAL B N 1
ATOM 1471 C CA . VAL B 1 58 ? 4.168 -0.475 -11.273 1 95.69 58 VAL B CA 1
ATOM 1472 C C . VAL B 1 58 ? 3.404 0.796 -11.641 1 95.69 58 VAL B C 1
ATOM 1474 O O . VAL B 1 58 ? 3.061 1.009 -12.805 1 95.69 58 VAL B O 1
ATOM 1477 N N . LEU B 1 59 ? 3.162 1.668 -10.719 1 93.06 59 LEU B N 1
ATOM 1478 C CA . LEU B 1 59 ? 2.23 2.775 -10.906 1 93.06 59 LEU B CA 1
ATOM 1479 C C . LEU B 1 59 ? 2.98 4.09 -11.094 1 93.06 59 LEU B C 1
ATOM 1481 O O . LEU B 1 59 ? 2.404 5.078 -11.555 1 93.06 59 LEU B O 1
ATOM 1485 N N . GLY B 1 60 ? 4.227 4.109 -10.836 1 91.06 60 GLY B N 1
ATOM 1486 C CA . GLY B 1 60 ? 5.023 5.32 -10.891 1 91.06 60 GLY B CA 1
ATOM 1487 C C . GLY B 1 60 ? 5.191 5.996 -9.547 1 91.06 60 GLY B C 1
ATOM 1488 O O . GLY B 1 60 ? 4.758 5.461 -8.523 1 91.06 60 GLY B O 1
ATOM 1489 N N . ASP B 1 61 ? 5.879 7.121 -9.672 1 89.12 61 ASP B N 1
ATOM 1490 C CA . ASP B 1 61 ? 6.238 7.777 -8.422 1 89.12 61 ASP B CA 1
ATOM 1491 C C . ASP B 1 61 ? 5.75 9.227 -8.406 1 89.12 61 ASP B C 1
ATOM 1493 O O . ASP B 1 61 ? 6.375 10.086 -7.777 1 89.12 61 ASP B O 1
ATOM 1497 N N . ASN B 1 62 ? 4.613 9.438 -9.078 1 92.38 62 ASN B N 1
ATOM 1498 C CA . ASN B 1 62 ? 4.051 10.781 -9.055 1 92.38 62 ASN B CA 1
ATOM 1499 C C . ASN B 1 62 ? 3.426 11.109 -7.703 1 92.38 62 ASN B C 1
ATOM 1501 O O . ASN B 1 62 ? 3.512 12.242 -7.23 1 92.38 62 ASN B O 1
ATOM 1505 N N . VAL B 1 63 ? 2.762 10.109 -7.117 1 94.81 63 VAL B N 1
ATOM 1506 C CA . VAL B 1 63 ? 2.213 10.203 -5.77 1 94.81 63 VAL B CA 1
ATOM 1507 C C . VAL B 1 63 ? 2.906 9.203 -4.855 1 94.81 63 VAL B C 1
ATOM 1509 O O . VAL B 1 63 ? 2.922 8 -5.141 1 94.81 63 VAL B O 1
ATOM 1512 N N . LEU B 1 64 ? 3.398 9.719 -3.793 1 95.69 64 LEU B N 1
ATOM 1513 C CA . LEU B 1 64 ? 4.199 8.867 -2.922 1 95.69 64 LEU B CA 1
ATOM 1514 C C . LEU B 1 64 ? 3.504 8.648 -1.582 1 95.69 64 LEU B C 1
ATOM 1516 O O . LEU B 1 64 ? 3.744 7.648 -0.907 1 95.69 64 LEU B O 1
ATOM 1520 N N . TYR B 1 65 ? 2.635 9.625 -1.261 1 97.31 65 TYR B N 1
ATOM 1521 C CA . TYR B 1 65 ? 2.014 9.586 0.058 1 97.31 65 TYR B CA 1
ATOM 1522 C C . TYR B 1 65 ? 0.537 9.953 -0.023 1 97.31 65 TYR B C 1
ATOM 1524 O O . TYR B 1 65 ? 0.116 10.656 -0.945 1 97.31 65 TYR B O 1
ATOM 1532 N N . ILE B 1 66 ? -0.13 9.406 0.875 1 98.12 66 ILE B N 1
ATOM 1533 C CA . ILE B 1 66 ? -1.469 9.891 1.192 1 98.12 66 ILE B CA 1
ATOM 1534 C C . ILE B 1 66 ? -1.532 10.305 2.66 1 98.12 66 ILE B C 1
ATOM 1536 O O . ILE B 1 66 ? -1.079 9.57 3.541 1 98.12 66 ILE B O 1
ATOM 1540 N N . ILE B 1 67 ? -1.952 11.477 2.889 1 98.69 67 ILE B N 1
ATOM 1541 C CA . ILE B 1 67 ? -2.361 11.852 4.238 1 98.69 67 ILE B CA 1
ATOM 1542 C C . ILE B 1 67 ? -3.883 11.82 4.344 1 98.69 67 ILE B C 1
ATOM 1544 O O . ILE B 1 67 ? -4.574 12.562 3.641 1 98.69 67 ILE B O 1
ATOM 1548 N N . GLU B 1 68 ? -4.336 10.953 5.23 1 98.75 68 GLU B N 1
ATOM 1549 C CA . GLU B 1 68 ? -5.77 10.742 5.402 1 98.75 68 GLU B CA 1
ATOM 1550 C C . GLU B 1 68 ? -6.242 11.258 6.758 1 98.75 68 GLU B C 1
ATOM 1552 O O . GLU B 1 68 ? -5.672 10.906 7.797 1 98.75 68 GLU B O 1
ATOM 1557 N N . VAL B 1 69 ? -7.25 12.102 6.719 1 98.88 69 VAL B N 1
ATOM 1558 C CA . VAL B 1 69 ? -7.91 12.5 7.961 1 98.88 69 VAL B CA 1
ATOM 1559 C C . VAL B 1 69 ? -9.273 11.812 8.062 1 98.88 69 VAL B C 1
ATOM 1561 O O . VAL B 1 69 ? -9.977 11.664 7.062 1 98.88 69 VAL B O 1
ATOM 1564 N N . VAL B 1 70 ? -9.578 11.391 9.289 1 98.62 70 VAL B N 1
ATOM 1565 C CA . VAL B 1 70 ? -10.859 10.742 9.547 1 98.62 70 VAL B CA 1
ATOM 1566 C C . VAL B 1 70 ? -11.891 11.797 9.953 1 98.62 70 VAL B C 1
ATOM 1568 O O . VAL B 1 70 ? -11.789 12.383 11.031 1 98.62 70 VAL B O 1
ATOM 1571 N N . SER B 1 71 ? -12.859 11.914 9.164 1 98.5 71 SER B N 1
ATOM 1572 C CA . SER B 1 71 ? -13.82 13.008 9.289 1 98.5 71 SER B CA 1
ATOM 1573 C C . SER B 1 71 ? -14.438 13.055 10.68 1 98.5 71 SER B C 1
ATOM 1575 O O . SER B 1 71 ? -14.453 14.102 11.32 1 98.5 71 SER B O 1
ATOM 1577 N N . GLU B 1 72 ? -14.891 11.969 11.203 1 98.06 72 GLU B N 1
ATOM 1578 C CA . GLU B 1 72 ? -15.609 11.883 12.469 1 98.06 72 GLU B CA 1
ATOM 1579 C C . GLU B 1 72 ? -14.734 12.359 13.633 1 98.06 72 GLU B C 1
ATOM 1581 O O . GLU B 1 72 ? -15.25 12.789 14.664 1 98.06 72 GLU B O 1
ATOM 1586 N N . LYS B 1 73 ? -13.438 12.383 13.43 1 98.44 73 LYS B N 1
ATOM 1587 C CA . LYS B 1 73 ? -12.508 12.727 14.508 1 98.44 73 LYS B CA 1
ATOM 1588 C C . LYS B 1 73 ? -11.805 14.055 14.219 1 98.44 73 LYS B C 1
ATOM 1590 O O . LYS B 1 73 ? -11.727 14.922 15.094 1 98.44 73 LYS B O 1
ATOM 1595 N N . TYR B 1 74 ? -11.406 14.211 13.094 1 98.81 74 TYR B N 1
ATOM 1596 C CA . TYR B 1 74 ? -10.609 15.367 12.703 1 98.81 74 TYR B CA 1
ATOM 1597 C C . TYR B 1 74 ? -11.469 16.625 12.633 1 98.81 74 TYR B C 1
ATOM 1599 O O . TYR B 1 74 ? -11.055 17.688 13.078 1 98.81 74 TYR B O 1
ATOM 1607 N N . ASP B 1 75 ? -12.656 16.5 12.086 1 98.19 75 ASP B N 1
ATOM 1608 C CA . ASP B 1 75 ? -13.438 17.688 11.727 1 98.19 75 ASP B CA 1
ATOM 1609 C C . ASP B 1 75 ? -13.914 18.422 12.969 1 98.19 75 ASP B C 1
ATOM 1611 O O . ASP B 1 75 ? -14.172 19.625 12.922 1 98.19 75 ASP B O 1
ATOM 1615 N N . LYS B 1 76 ? -13.984 17.797 14.039 1 97.88 76 LYS B N 1
ATOM 1616 C CA . LYS B 1 76 ? -14.484 18.422 15.25 1 97.88 76 LYS B CA 1
ATOM 1617 C C . LYS B 1 76 ? -13.359 19.094 16.031 1 97.88 76 LYS B C 1
ATOM 1619 O O . LYS B 1 76 ? -13.602 19.766 17.031 1 97.88 76 LYS B O 1
ATOM 1624 N N . LEU B 1 77 ? -12.18 18.906 15.617 1 98.38 77 LEU B N 1
ATOM 1625 C CA . LEU B 1 77 ? -11.039 19.484 16.312 1 98.38 77 LEU B CA 1
ATOM 1626 C C . LEU B 1 77 ? -11.023 21 16.172 1 98.38 77 LEU B C 1
ATOM 1628 O O . LEU B 1 77 ? -11.461 21.531 15.156 1 98.38 77 LEU B O 1
ATOM 1632 N N . GLU B 1 78 ? -10.453 21.578 17.188 1 97.88 78 GLU B N 1
ATOM 1633 C CA . GLU B 1 78 ? -10.18 23.016 17.109 1 97.88 78 GLU B CA 1
ATOM 1634 C C . GLU B 1 78 ? -8.961 23.297 16.234 1 97.88 78 GLU B C 1
ATOM 1636 O O . GLU B 1 78 ? -8.164 22.391 15.961 1 97.88 78 GLU B O 1
ATOM 1641 N N . CYS B 1 79 ? -8.883 24.484 15.852 1 97.94 79 CYS B N 1
ATOM 1642 C CA . CYS B 1 79 ? -7.855 24.906 14.906 1 97.94 79 CYS B CA 1
ATOM 1643 C C . CYS B 1 79 ? -6.473 24.484 15.391 1 97.94 79 CYS B C 1
ATOM 1645 O O . CYS B 1 79 ? -5.707 23.875 14.633 1 97.94 79 CYS B O 1
ATOM 1647 N N . SER B 1 80 ? -6.203 24.781 16.625 1 98.06 80 SER B N 1
ATOM 1648 C CA . SER B 1 80 ? -4.879 24.484 17.156 1 98.06 80 SER B CA 1
ATOM 1649 C C . SER B 1 80 ? -4.598 22.984 17.109 1 98.06 80 SER B C 1
ATOM 1651 O O . SER B 1 80 ? -3.479 22.562 16.797 1 98.06 80 SER B O 1
ATOM 1653 N N . ASP B 1 81 ? -5.574 22.172 17.328 1 98.25 81 ASP B N 1
ATOM 1654 C CA . ASP B 1 81 ? -5.422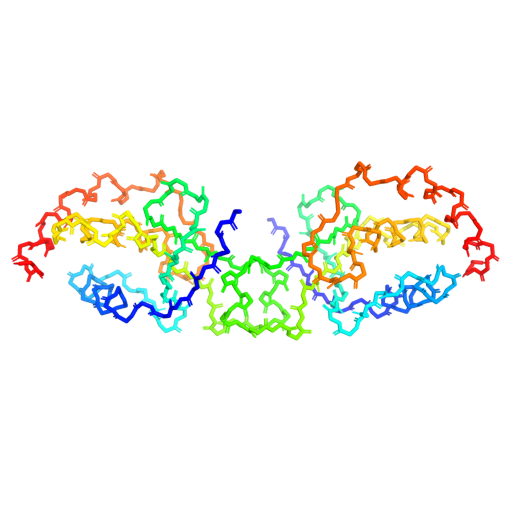 20.719 17.312 1 98.25 81 ASP B CA 1
ATOM 1655 C C . ASP B 1 81 ? -5.25 20.203 15.891 1 98.25 81 ASP B C 1
ATOM 1657 O O . ASP B 1 81 ? -4.492 19.25 15.648 1 98.25 81 ASP B O 1
ATOM 1661 N N . LYS B 1 82 ? -5.957 20.812 14.977 1 98.62 82 LYS B N 1
ATOM 1662 C CA . LYS B 1 82 ? -5.777 20.453 13.57 1 98.62 82 LYS B CA 1
ATOM 1663 C C . LYS B 1 82 ? -4.352 20.75 13.109 1 98.62 82 LYS B C 1
ATOM 1665 O O . LYS B 1 82 ? -3.74 19.938 12.414 1 98.62 82 LYS B O 1
ATOM 1670 N N . VAL B 1 83 ? -3.84 21.875 13.531 1 98.44 83 VAL B N 1
ATOM 1671 C CA . VAL B 1 83 ? -2.471 22.25 13.195 1 98.44 83 VAL B CA 1
ATOM 1672 C C . VAL B 1 83 ? -1.498 21.203 13.75 1 98.44 83 VAL B C 1
ATOM 1674 O O . VAL B 1 83 ? -0.586 20.766 13.039 1 98.44 83 VAL B O 1
ATOM 1677 N N . PHE B 1 84 ?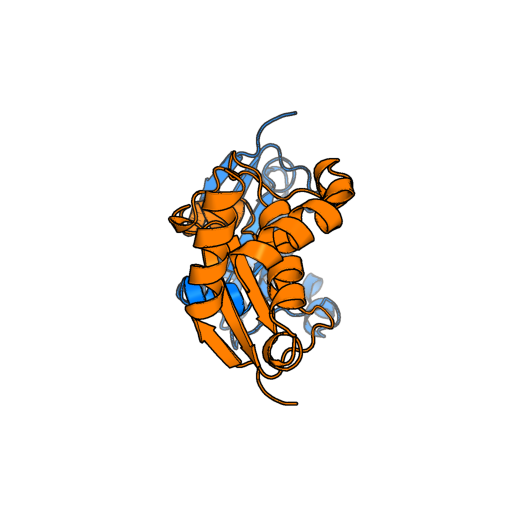 -1.77 20.828 14.953 1 98.06 84 PHE B N 1
ATOM 1678 C CA . PHE B 1 84 ? -0.915 19.828 15.586 1 98.06 84 PHE B CA 1
ATOM 1679 C C . PHE B 1 84 ? -0.951 18.516 14.812 1 98.06 84 PHE B C 1
ATOM 1681 O O . PHE B 1 84 ? 0.096 17.969 14.477 1 98.06 84 PHE B O 1
ATOM 1688 N N . VAL B 1 85 ? -2.119 18 14.484 1 98.38 85 VAL B N 1
ATOM 1689 C CA . VAL B 1 85 ? -2.322 16.703 13.852 1 98.38 85 VAL B CA 1
ATOM 1690 C C . VAL B 1 85 ? -1.667 16.688 12.477 1 98.38 85 VAL B C 1
ATOM 1692 O O . VAL B 1 85 ? -0.939 15.758 12.133 1 98.38 85 VAL B O 1
ATOM 1695 N N . ILE B 1 86 ? -1.881 17.719 11.664 1 98.56 86 ILE B N 1
ATOM 1696 C CA . ILE B 1 86 ? -1.351 17.766 10.305 1 98.56 86 ILE B CA 1
ATOM 1697 C C . ILE B 1 86 ? 0.166 17.938 10.352 1 98.56 86 ILE B C 1
ATOM 1699 O O . ILE B 1 86 ? 0.892 17.344 9.555 1 98.56 86 ILE B O 1
ATOM 1703 N N . THR B 1 87 ? 0.651 18.75 11.305 1 97.75 87 THR B N 1
ATOM 1704 C CA . THR B 1 87 ? 2.092 18.891 11.469 1 97.75 87 THR B CA 1
ATOM 1705 C C . THR B 1 87 ? 2.738 17.547 11.781 1 97.75 87 THR B C 1
ATOM 1707 O O . THR B 1 87 ? 3.762 17.188 11.195 1 97.75 87 THR B O 1
ATOM 1710 N N . HIS B 1 88 ? 2.082 16.875 12.641 1 97.31 88 HIS B N 1
ATOM 1711 C CA . HIS B 1 88 ? 2.539 15.539 13.031 1 97.31 88 HIS B CA 1
ATOM 1712 C C . HIS B 1 88 ? 2.645 14.617 11.82 1 97.31 88 HIS B C 1
ATOM 1714 O O . HIS B 1 88 ? 3.68 13.977 11.609 1 97.31 88 HIS B O 1
ATOM 1720 N N . GLU B 1 89 ? 1.583 14.531 10.992 1 97.62 89 GLU B N 1
ATOM 1721 C CA . GLU B 1 89 ? 1.569 13.664 9.812 1 97.62 89 GLU B CA 1
ATOM 1722 C C . GLU B 1 89 ? 2.65 14.078 8.812 1 97.62 89 GLU B C 1
ATOM 1724 O O . GLU B 1 89 ? 3.328 13.227 8.242 1 97.62 89 GLU B O 1
ATOM 1729 N N . LEU B 1 90 ? 2.871 15.344 8.703 1 97.25 90 LEU B N 1
ATOM 1730 C CA . LEU B 1 90 ? 3.893 15.844 7.785 1 97.25 90 LEU B CA 1
ATOM 1731 C C . LEU B 1 90 ? 5.289 15.469 8.273 1 97.25 90 LEU B C 1
ATOM 1733 O O . LEU B 1 90 ? 6.18 15.188 7.469 1 97.25 90 LEU B O 1
ATOM 1737 N N . MET B 1 91 ? 5.41 15.477 9.523 1 95.75 91 MET B N 1
ATOM 1738 C CA . MET B 1 91 ? 6.715 15.195 10.109 1 95.75 91 MET B CA 1
ATOM 1739 C C . MET B 1 91 ? 7.148 13.766 9.812 1 95.75 91 MET B C 1
ATOM 1741 O O . MET B 1 91 ? 8.344 13.453 9.82 1 95.75 91 MET B O 1
ATOM 1745 N N . HIS B 1 92 ? 6.238 12.867 9.586 1 96.94 92 HIS B N 1
ATOM 1746 C CA . HIS B 1 92 ? 6.551 11.492 9.234 1 96.94 92 HIS B CA 1
ATOM 1747 C C . HIS B 1 92 ? 7.195 11.406 7.855 1 96.94 92 HIS B C 1
ATOM 1749 O O . HIS B 1 92 ? 7.848 10.406 7.531 1 96.94 92 HIS B O 1
ATOM 1755 N N . ILE B 1 93 ? 7.094 12.398 7.039 1 96.56 93 ILE B N 1
ATOM 1756 C CA . ILE B 1 93 ? 7.59 12.383 5.668 1 96.56 93 ILE B CA 1
ATOM 1757 C C . ILE B 1 93 ? 8.953 13.078 5.602 1 96.56 93 ILE B C 1
ATOM 1759 O O . ILE B 1 93 ? 9.047 14.289 5.828 1 96.56 93 ILE B O 1
ATOM 1763 N N . PRO B 1 94 ? 9.961 12.359 5.227 1 94.19 94 PRO B N 1
ATOM 1764 C CA . PRO B 1 94 ? 11.281 12.984 5.094 1 94.19 94 PRO B CA 1
ATOM 1765 C C . PRO B 1 94 ? 11.367 13.922 3.893 1 94.19 94 PRO B C 1
ATOM 1767 O O . PRO B 1 94 ? 10.641 13.75 2.912 1 94.19 94 PRO B O 1
ATOM 1770 N N . ARG B 1 95 ? 12.297 14.836 4.016 1 91.31 95 ARG B N 1
ATOM 1771 C CA . ARG B 1 95 ? 12.516 15.773 2.92 1 91.31 95 ARG B CA 1
ATOM 1772 C C . ARG B 1 95 ? 12.945 15.047 1.652 1 91.31 95 ARG B C 1
ATOM 1774 O O . ARG B 1 95 ? 12.625 15.477 0.542 1 91.31 95 ARG B O 1
ATOM 1781 N N . THR B 1 96 ? 13.578 13.945 1.773 1 91 96 THR B N 1
ATOM 1782 C CA . THR B 1 96 ? 14.055 13.164 0.642 1 91 96 THR B CA 1
ATOM 1783 C C . THR B 1 96 ? 12.898 12.453 -0.055 1 91 96 THR B C 1
ATOM 1785 O O . THR B 1 96 ? 13.062 11.945 -1.167 1 91 96 THR B O 1
ATOM 1788 N N . MET B 1 97 ? 11.812 12.414 0.638 1 90.44 97 MET B N 1
ATOM 1789 C CA . MET B 1 97 ? 10.609 11.75 0.141 1 90.44 97 MET B CA 1
ATOM 1790 C C . MET B 1 97 ? 10.844 10.258 -0.03 1 90.44 97 MET B C 1
ATOM 1792 O O . MET B 1 97 ? 10.414 9.664 -1.025 1 90.44 97 MET B O 1
ATOM 1796 N N . LYS B 1 98 ? 11.672 9.711 0.786 1 87.56 98 LYS B N 1
ATOM 1797 C CA . LYS B 1 98 ? 11.922 8.273 0.821 1 87.56 98 LYS B CA 1
ATOM 1798 C C . LYS B 1 98 ? 11.531 7.676 2.172 1 87.56 98 LYS B C 1
ATOM 1800 O O . LYS B 1 98 ? 12.062 8.078 3.209 1 87.56 98 LYS B O 1
ATOM 1805 N N . GLY B 1 99 ? 10.508 6.754 2.053 1 88.69 99 GLY B N 1
ATOM 1806 C CA . GLY B 1 99 ? 10.117 6.086 3.283 1 88.69 99 GLY B CA 1
ATOM 1807 C C . GLY B 1 99 ? 9.336 6.98 4.223 1 88.69 99 GLY B C 1
ATOM 1808 O O . GLY B 1 99 ? 8.703 7.949 3.789 1 88.69 99 GLY B O 1
ATOM 1809 N N . LEU B 1 100 ? 9.227 6.484 5.539 1 92.12 100 LEU B N 1
ATOM 1810 C CA . LEU B 1 100 ? 8.555 7.195 6.617 1 92.12 100 LEU B CA 1
ATOM 1811 C C . LEU B 1 100 ? 9.438 7.273 7.855 1 92.12 100 LEU B C 1
ATOM 1813 O O . LEU B 1 100 ? 10.102 6.297 8.211 1 92.12 100 LEU B O 1
ATOM 1817 N N . ARG B 1 101 ? 9.305 8.43 8.492 1 91 101 ARG B N 1
ATOM 1818 C CA . ARG B 1 101 ? 9.953 8.562 9.797 1 91 101 ARG B CA 1
ATOM 1819 C C . ARG B 1 101 ? 9.078 7.988 10.906 1 91 101 ARG B C 1
ATOM 1821 O O . ARG B 1 101 ? 7.855 8.148 10.883 1 91 101 ARG B O 1
ATOM 1828 N N . ASN B 1 102 ? 9.875 7.359 11.852 1 88.69 102 ASN B N 1
ATOM 1829 C CA . ASN B 1 102 ? 9.148 6.922 13.039 1 88.69 102 ASN B CA 1
ATOM 1830 C C . ASN B 1 102 ? 9.141 7.996 14.117 1 88.69 102 ASN B C 1
ATOM 1832 O O . ASN B 1 102 ? 9.797 9.031 13.977 1 88.69 102 ASN B O 1
ATOM 1836 N N . HIS B 1 103 ? 8.383 7.742 15.055 1 88 103 HIS B N 1
ATOM 1837 C CA . HIS B 1 103 ? 8.18 8.727 16.109 1 88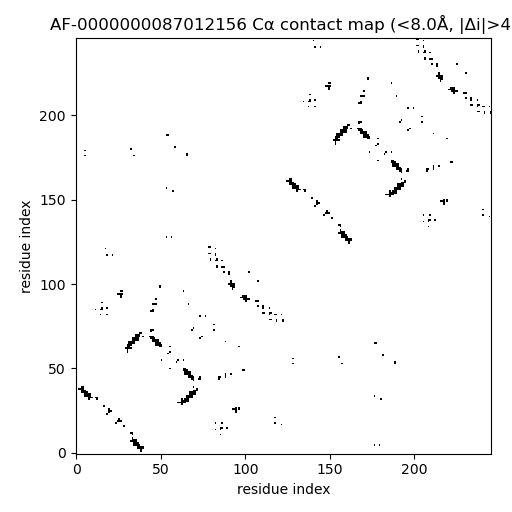 103 HIS B CA 1
ATOM 1838 C C . HIS B 1 103 ? 9.469 8.961 16.906 1 88 103 HIS B C 1
ATOM 1840 O O . HIS B 1 103 ? 9.562 9.914 17.672 1 88 103 HIS B O 1
ATOM 1846 N N . ASN B 1 104 ? 10.477 8.219 16.625 1 85.44 104 ASN B N 1
ATOM 1847 C CA . ASN B 1 104 ? 11.75 8.398 17.328 1 85.44 104 ASN B CA 1
ATOM 1848 C C . ASN B 1 104 ? 12.562 9.539 16.719 1 85.44 104 ASN B C 1
ATOM 1850 O O . ASN B 1 104 ? 13.57 9.961 17.297 1 85.44 104 ASN B O 1
ATOM 1854 N N . TYR B 1 105 ? 12.164 9.922 15.672 1 85.06 105 TYR B N 1
ATOM 1855 C CA . TYR B 1 105 ? 12.797 11.078 15.055 1 85.06 105 TYR B CA 1
ATOM 1856 C C . TYR B 1 105 ? 12.781 12.273 16 1 85.06 105 TYR B C 1
ATOM 1858 O O . TYR B 1 105 ? 11.75 12.586 16.594 1 85.06 105 TYR B O 1
ATOM 1866 N N . LYS B 1 106 ? 13.82 12.945 16.203 1 84.62 106 LYS B N 1
ATOM 1867 C CA . LYS B 1 106 ? 14.047 14 17.188 1 84.62 106 LYS B CA 1
ATOM 1868 C C . LYS B 1 106 ? 13.062 15.148 17 1 84.62 106 LYS B C 1
ATOM 1870 O O . LYS B 1 106 ? 12.672 15.805 17.969 1 84.62 106 LYS B O 1
ATOM 1875 N N . GLY B 1 107 ? 12.695 15.359 15.844 1 85.25 107 GLY B N 1
ATOM 1876 C CA . GLY B 1 107 ? 11.789 16.453 15.547 1 85.25 107 GLY B CA 1
ATOM 1877 C C . GLY B 1 107 ? 10.469 16.344 16.281 1 85.25 107 GLY B C 1
ATOM 1878 O O . GLY B 1 107 ? 9.836 17.359 16.594 1 85.25 107 GLY B O 1
ATOM 1879 N N . PHE B 1 108 ? 10.094 15.117 16.594 1 88.25 108 PHE B N 1
ATOM 1880 C CA . PHE B 1 108 ? 8.812 14.906 17.25 1 88.25 108 PHE B CA 1
ATOM 1881 C C . PHE B 1 108 ? 8.836 15.445 18.672 1 88.25 108 PHE B C 1
ATOM 1883 O O . PHE B 1 108 ? 7.793 15.812 19.219 1 88.25 108 PHE B O 1
ATOM 1890 N N . LYS B 1 109 ? 9.961 15.555 19.203 1 89.44 109 LYS B N 1
ATOM 1891 C CA . LYS B 1 109 ? 10.094 16.078 20.562 1 89.44 109 LYS B CA 1
ATOM 1892 C C . LYS B 1 109 ? 9.695 17.547 20.625 1 89.44 109 LYS B C 1
ATOM 1894 O O . LYS B 1 109 ? 9.258 18.031 21.672 1 89.44 109 LYS B O 1
ATOM 1899 N N . GLN B 1 110 ? 9.781 18.219 19.531 1 91.31 110 GLN B N 1
ATOM 1900 C CA . GLN B 1 110 ? 9.531 19.656 19.516 1 91.31 110 GLN B CA 1
ATOM 1901 C C . GLN B 1 110 ? 8.188 19.969 18.859 1 91.31 110 GLN B C 1
ATOM 1903 O O . GLN B 1 110 ? 7.859 21.125 18.625 1 91.31 110 GLN B O 1
ATOM 1908 N N . ILE B 1 111 ? 7.488 18.922 18.609 1 92.56 111 ILE B N 1
ATOM 1909 C CA . ILE B 1 111 ? 6.297 19.125 17.797 1 92.56 111 ILE B CA 1
ATOM 1910 C C . ILE B 1 111 ? 5.309 20.016 18.562 1 92.56 111 ILE B C 1
ATOM 1912 O O . ILE B 1 111 ? 4.609 20.828 17.953 1 92.56 111 ILE B O 1
ATOM 1916 N N . ARG B 1 112 ? 5.176 19.953 19.812 1 93.56 112 ARG B N 1
ATOM 1917 C CA . ARG B 1 112 ? 4.238 20.75 20.578 1 93.56 112 ARG B CA 1
ATOM 1918 C C . ARG B 1 112 ? 4.598 22.234 20.5 1 93.56 112 ARG B C 1
ATOM 1920 O O . ARG B 1 112 ? 3.723 23.078 20.297 1 93.56 112 ARG B O 1
ATOM 1927 N N . LYS B 1 113 ? 5.816 22.453 20.719 1 94.25 113 LYS B N 1
ATOM 1928 C CA . LYS B 1 113 ? 6.285 23.828 20.609 1 94.25 113 LYS B CA 1
ATOM 1929 C C . LYS B 1 113 ? 6.051 24.391 19.203 1 94.25 113 LYS B C 1
ATOM 1931 O O . LYS B 1 113 ? 5.508 25.484 19.047 1 94.25 113 LYS B O 1
ATOM 1936 N N . ILE B 1 114 ? 6.457 23.625 18.234 1 94.56 114 ILE B N 1
ATOM 1937 C CA . ILE B 1 114 ? 6.32 24.031 16.844 1 94.56 114 ILE B CA 1
ATOM 1938 C C . ILE B 1 114 ? 4.848 24.281 16.516 1 94.56 114 ILE B C 1
ATOM 1940 O O . ILE B 1 114 ? 4.5 25.328 15.945 1 94.56 114 ILE B O 1
ATOM 1944 N N . SER B 1 115 ? 4.047 23.359 16.938 1 95.44 115 SER B N 1
ATOM 1945 C CA . SER B 1 115 ? 2.621 23.453 16.641 1 95.44 115 SER B CA 1
ATOM 1946 C C . SER B 1 115 ? 1.997 24.672 17.312 1 95.44 115 SER B C 1
ATOM 1948 O O . SER B 1 115 ? 1.123 25.328 16.75 1 95.44 115 SER B O 1
ATOM 1950 N N . LYS B 1 116 ? 2.383 24.938 18.484 1 95.88 116 LYS B N 1
ATOM 1951 C CA . LYS B 1 116 ? 1.869 26.109 19.188 1 95.88 116 LYS B CA 1
ATOM 1952 C C . LYS B 1 116 ? 2.213 27.391 18.438 1 95.88 116 LYS B C 1
ATOM 1954 O O . LYS B 1 116 ? 1.359 28.266 18.281 1 95.88 116 LYS B O 1
ATOM 1959 N N . GLU B 1 117 ? 3.406 27.469 18.062 1 96.62 117 GLU B N 1
ATOM 1960 C CA . GLU B 1 117 ? 3.844 28.641 17.312 1 96.62 117 GLU B CA 1
ATOM 1961 C C . GLU B 1 117 ? 3.088 28.766 15.992 1 96.62 117 GLU B C 1
ATOM 1963 O O . GLU B 1 117 ? 2.695 29.875 15.594 1 96.62 117 GLU B O 1
ATOM 1968 N N . LEU B 1 118 ? 2.949 27.688 15.375 1 97.31 118 LEU B N 1
ATOM 1969 C CA . LEU B 1 118 ? 2.209 27.656 14.117 1 97.31 118 LEU B CA 1
ATOM 1970 C C . LEU B 1 118 ? 0.765 28.109 14.328 1 97.31 118 LEU B C 1
ATOM 1972 O O . LEU B 1 118 ? 0.222 28.875 13.531 1 97.31 118 LEU B O 1
ATOM 1976 N N . ALA B 1 119 ? 0.155 27.609 15.391 1 97.38 119 ALA B N 1
ATOM 1977 C CA . ALA B 1 119 ? -1.246 27.906 15.664 1 97.38 119 ALA B CA 1
ATOM 1978 C C . ALA B 1 119 ? -1.456 29.406 15.859 1 97.38 119 ALA B C 1
ATOM 1980 O O . ALA B 1 119 ? -2.506 29.938 15.5 1 97.38 119 ALA B O 1
ATOM 1981 N N . LYS B 1 120 ? -0.497 30.062 16.344 1 96.94 120 LYS B N 1
ATOM 1982 C CA . LYS B 1 120 ? -0.574 31.5 16.547 1 96.94 120 LYS B CA 1
ATOM 1983 C C . LYS B 1 120 ? -0.72 32.219 15.219 1 96.94 120 LYS B C 1
ATOM 1985 O O . LYS B 1 120 ? -1.374 33.281 15.148 1 96.94 120 LYS B O 1
ATOM 1990 N N . VAL B 1 121 ? -0.153 31.625 14.266 1 96.06 121 VAL B N 1
ATOM 1991 C CA . VAL B 1 121 ? -0.112 32.281 12.969 1 96.06 121 VAL B CA 1
ATOM 1992 C C . VAL B 1 121 ? -1.253 31.781 12.086 1 96.06 121 VAL B C 1
ATOM 1994 O O . VAL B 1 121 ? -1.792 32.531 11.273 1 96.06 121 VAL B O 1
ATOM 1997 N N . LEU B 1 122 ? -1.676 30.609 12.312 1 97.25 122 LEU B N 1
ATOM 1998 C CA . LEU B 1 122 ? -2.562 29.969 11.352 1 97.25 122 LEU B CA 1
ATOM 1999 C C . LEU B 1 122 ? -4 29.953 11.859 1 97.25 122 LEU B C 1
ATOM 2001 O O . LEU B 1 122 ? -4.934 29.719 11.094 1 97.25 122 LEU B O 1
ATOM 2005 N N . CYS B 1 123 ? -4.105 30.203 13.195 1 96.31 123 CYS B N 1
ATOM 2006 C CA . CYS B 1 123 ? -5.441 30.141 13.781 1 96.31 123 CYS B CA 1
ATOM 2007 C C . CYS B 1 123 ? -5.855 31.516 14.312 1 96.31 123 CYS B C 1
ATOM 2009 O O . CYS B 1 123 ? -5.004 32.344 14.625 1 96.31 123 CYS B O 1
#

Radius of gyration: 21.69 Å; Cα contacts (8 Å, |Δi|>4): 347; chains: 2; bounding box: 44×66×39 Å

Organism: Acidianus infernus (NCBI:txid12915)

Secondary structure (DSSP, 8-state):
-PPPEEEE-HHHHHHHHHHHHHHT----GGGEEEEEEES-----SEEEEE--HHHHHHH-SS--EEEEEEHHHHTTS-HHHHHHHHHHHHHTS-TT--S---TTSGGGGGHHHHHHHHHHHH-/-PPPEEEE-HHHHHHHHHHHHHHT----GGGEEEEEEES-----SEEEEE--HHHHHHH-SS--EEEEEEHHHHTTS-HHHHHHHHHHHHHTS-TT--S---TTSGGGGGHHHHHHHHHHHH-

Sequence (246 aa):
MQVLELEKAEDVKELALRINEETNMGIDLNKIVFLRSKNSKTTAIARTLTLPPQWRYVLGDNVLYIIEVVSEKYDKLECSDKVFVITHELMHIPRTMKGLRNHNYKGFKQIRKISKELAKVLCMQVLELEKAEDVKELALRINEETNMGIDLNKIVFLRSKNSKTTAIARTLTLPPQWRYVLGDNVLYIIEVVSEKYDKLECSDKVFVITHELMHIPRTMKGLRNHNYKGFKQIRKISKELAKVLC